Protein AF-A0A023FVF9-F1 (afdb_monomer)

Structure (mmCIF, N/CA/C/O backbone):
data_AF-A0A023FVF9-F1
#
_entry.id   AF-A0A023FVF9-F1
#
loop_
_atom_site.group_PDB
_atom_site.id
_atom_site.type_symbol
_atom_site.label_atom_id
_atom_site.label_alt_id
_atom_site.label_comp_id
_atom_site.label_asym_id
_atom_site.label_entity_id
_atom_site.label_seq_id
_atom_site.pdbx_PDB_ins_code
_atom_site.Cartn_x
_atom_site.Cartn_y
_atom_site.Cartn_z
_atom_site.occupancy
_atom_site.B_iso_or_equiv
_atom_site.auth_seq_id
_atom_site.auth_comp_id
_atom_site.auth_asym_id
_atom_site.auth_atom_id
_atom_site.pdbx_PDB_model_num
ATOM 1 N N . GLY A 1 1 ? 4.183 20.207 -92.082 1.00 44.03 1 GLY A N 1
ATOM 2 C CA . GLY A 1 1 ? 3.829 19.223 -91.044 1.00 44.03 1 GLY A CA 1
ATOM 3 C C . GLY A 1 1 ? 4.043 19.879 -89.704 1.00 44.03 1 GLY A C 1
ATOM 4 O O . GLY A 1 1 ? 5.094 20.477 -89.532 1.00 44.03 1 GLY A O 1
ATOM 5 N N . ASN A 1 2 ? 3.047 19.857 -88.818 1.00 47.59 2 ASN A N 1
ATOM 6 C CA . ASN A 1 2 ? 3.169 20.453 -87.485 1.00 47.59 2 ASN A CA 1
ATOM 7 C C . ASN A 1 2 ? 4.028 19.548 -86.584 1.00 47.59 2 ASN A C 1
ATOM 9 O O . ASN A 1 2 ? 3.675 18.377 -86.446 1.00 47.59 2 ASN A O 1
ATOM 13 N N . PRO A 1 3 ? 5.123 20.056 -85.986 1.00 62.78 3 PRO A N 1
ATOM 14 C CA . PRO A 1 3 ? 6.065 19.241 -85.221 1.00 62.78 3 PRO A CA 1
ATOM 15 C C . PRO A 1 3 ? 5.778 19.166 -83.710 1.00 62.78 3 PRO A C 1
ATOM 17 O O . PRO A 1 3 ? 6.642 18.700 -82.981 1.00 62.78 3 PRO A O 1
ATOM 20 N N . ASP A 1 4 ? 4.603 19.584 -83.226 1.00 59.47 4 ASP A N 1
ATOM 21 C CA . ASP A 1 4 ? 4.371 19.777 -81.781 1.00 59.47 4 ASP A CA 1
ATOM 22 C C . ASP A 1 4 ? 3.240 18.906 -81.200 1.00 59.47 4 ASP A C 1
ATOM 24 O O . ASP A 1 4 ? 2.382 19.360 -80.445 1.00 59.47 4 ASP A O 1
ATOM 28 N N . LEU A 1 5 ? 3.202 17.622 -81.578 1.00 63.72 5 LEU A N 1
ATOM 29 C CA . LEU A 1 5 ? 2.272 16.658 -80.984 1.00 63.72 5 LEU A CA 1
ATOM 30 C C . LEU A 1 5 ? 2.946 15.940 -79.804 1.00 63.72 5 LEU A C 1
ATOM 32 O O . LEU A 1 5 ? 3.589 14.904 -79.976 1.00 63.72 5 LEU A O 1
ATOM 36 N N . VAL A 1 6 ? 2.797 16.490 -78.597 1.00 61.88 6 VAL A N 1
ATOM 37 C CA . VAL A 1 6 ? 3.228 15.828 -77.357 1.00 61.88 6 VAL A CA 1
ATOM 38 C C . VAL A 1 6 ? 2.292 14.652 -77.080 1.00 61.88 6 VAL A C 1
ATOM 40 O O . VAL A 1 6 ? 1.127 14.826 -76.725 1.00 61.88 6 VAL A O 1
ATOM 43 N N . VAL A 1 7 ? 2.793 13.433 -77.280 1.00 58.44 7 VAL A N 1
ATOM 44 C CA . VAL A 1 7 ? 2.058 12.205 -76.971 1.00 58.44 7 VAL A CA 1
ATOM 45 C C . VAL A 1 7 ? 2.281 11.875 -75.499 1.00 58.44 7 VAL A C 1
ATOM 47 O O . VAL A 1 7 ? 3.341 11.377 -75.125 1.00 58.44 7 VAL A O 1
ATOM 50 N N . ASP A 1 8 ? 1.276 12.129 -74.662 1.00 59.25 8 ASP A N 1
ATOM 51 C CA . ASP A 1 8 ? 1.256 11.645 -73.280 1.00 59.25 8 ASP A CA 1
ATOM 52 C C . ASP A 1 8 ? 1.143 10.115 -73.276 1.00 59.25 8 ASP A C 1
ATOM 54 O O . ASP A 1 8 ? 0.060 9.524 -73.361 1.00 59.25 8 ASP A O 1
ATOM 58 N N . ILE A 1 9 ? 2.291 9.444 -73.189 1.00 63.41 9 ILE A N 1
ATOM 59 C CA . ILE A 1 9 ? 2.355 7.992 -73.042 1.00 63.41 9 ILE A CA 1
ATOM 60 C C . ILE A 1 9 ? 1.936 7.658 -71.608 1.00 63.41 9 ILE A C 1
ATOM 62 O O . ILE A 1 9 ? 2.748 7.665 -70.682 1.00 63.41 9 ILE A O 1
ATOM 66 N N . LYS A 1 10 ? 0.651 7.340 -71.410 1.00 58.72 10 LYS A N 1
ATOM 67 C CA . LYS A 1 10 ? 0.186 6.760 -70.144 1.00 58.72 10 LYS A CA 1
ATOM 68 C C . LYS A 1 10 ? 0.961 5.460 -69.888 1.00 58.72 10 LYS A C 1
ATOM 70 O O . LYS A 1 10 ? 0.930 4.569 -70.742 1.00 58.72 10 LYS A O 1
ATOM 75 N N . PRO A 1 11 ? 1.641 5.317 -68.735 1.00 62.84 11 PRO A N 1
ATOM 76 C CA . PRO A 1 11 ? 2.396 4.110 -68.432 1.00 62.84 11 PRO A CA 1
ATOM 77 C C . PRO A 1 11 ? 1.465 2.894 -68.454 1.00 62.84 11 PRO A C 1
ATOM 79 O O . PRO A 1 11 ? 0.335 2.938 -67.961 1.00 62.84 11 PRO A O 1
ATOM 82 N N . SER A 1 12 ? 1.934 1.804 -69.062 1.00 78.00 12 SER A N 1
ATOM 83 C CA . SER A 1 12 ? 1.119 0.604 -69.277 1.00 78.00 12 SER A CA 1
ATOM 84 C C . SER A 1 12 ? 0.624 0.006 -67.951 1.00 78.00 12 SER A C 1
ATOM 86 O O . SER A 1 12 ? 1.318 0.058 -66.934 1.00 78.00 12 SER A O 1
ATOM 88 N N . LEU A 1 13 ? -0.548 -0.646 -67.953 1.00 77.06 13 LEU A N 1
ATOM 89 C CA . LEU A 1 13 ? -1.091 -1.340 -66.769 1.00 77.06 13 LEU A CA 1
ATOM 90 C C . LEU A 1 13 ? -0.091 -2.334 -66.157 1.00 77.06 13 LEU A C 1
ATOM 92 O O . LEU A 1 13 ? -0.054 -2.506 -64.941 1.00 77.06 13 LEU A O 1
ATOM 96 N N . ARG A 1 14 ? 0.749 -2.963 -66.990 1.00 78.62 14 ARG A N 1
ATOM 97 C CA . ARG A 1 14 ? 1.816 -3.869 -66.550 1.00 78.62 14 ARG A CA 1
ATOM 98 C C . ARG A 1 14 ? 2.941 -3.124 -65.826 1.00 78.62 14 ARG A C 1
ATOM 100 O O . ARG A 1 14 ? 3.381 -3.588 -64.780 1.00 78.62 14 ARG A O 1
ATOM 107 N N . GLN A 1 15 ? 3.375 -1.972 -66.341 1.00 82.56 15 GLN A N 1
ATOM 108 C CA . GLN A 1 15 ? 4.376 -1.128 -65.677 1.00 82.56 15 GLN A CA 1
ATOM 109 C C . GLN A 1 15 ? 3.848 -0.552 -64.363 1.00 82.56 15 GLN A C 1
ATOM 111 O O . GLN A 1 15 ? 4.563 -0.584 -63.367 1.00 82.56 15 GLN A O 1
ATOM 116 N N . ARG A 1 16 ? 2.589 -0.101 -64.332 1.00 80.81 16 ARG A N 1
ATOM 117 C CA . ARG A 1 16 ? 1.943 0.383 -63.107 1.00 80.81 16 ARG A CA 1
ATOM 118 C C . ARG A 1 16 ? 1.847 -0.717 -62.046 1.00 80.81 16 ARG A C 1
ATOM 120 O O . ARG A 1 16 ? 2.218 -0.473 -60.906 1.00 80.81 16 ARG A O 1
ATOM 127 N N . LYS A 1 17 ? 1.436 -1.936 -62.421 1.00 86.25 17 LYS A N 1
ATOM 128 C CA . LYS A 1 17 ? 1.426 -3.094 -61.506 1.00 86.25 17 LYS A CA 1
ATOM 129 C C . LYS A 1 17 ? 2.823 -3.431 -60.978 1.00 86.25 17 LYS A C 1
ATOM 131 O O . LYS A 1 17 ? 2.968 -3.692 -59.792 1.00 86.25 17 LYS A O 1
ATOM 136 N N . LEU A 1 18 ? 3.850 -3.381 -61.829 1.00 87.88 18 LEU A N 1
ATOM 137 C CA . LEU A 1 18 ? 5.233 -3.642 -61.418 1.00 87.88 18 LEU A CA 1
ATOM 138 C C . LEU A 1 18 ? 5.770 -2.558 -60.465 1.00 87.88 18 LEU A C 1
ATOM 140 O O . LEU A 1 18 ? 6.465 -2.868 -59.501 1.00 87.88 18 LEU A O 1
ATOM 144 N N . GLN A 1 19 ? 5.437 -1.288 -60.714 1.00 85.50 19 GLN A N 1
ATOM 145 C CA . GLN A 1 19 ? 5.777 -0.174 -59.824 1.00 85.50 19 GLN A CA 1
ATOM 146 C C . GLN A 1 19 ? 5.070 -0.297 -58.470 1.00 85.50 19 GLN A C 1
ATOM 148 O O . GLN A 1 19 ? 5.704 -0.125 -57.434 1.00 85.50 19 GLN A O 1
ATOM 153 N N . GLU A 1 20 ? 3.784 -0.643 -58.472 1.00 88.62 20 GLU A N 1
ATOM 154 C CA . GLU A 1 20 ? 2.996 -0.864 -57.259 1.00 88.62 20 GLU A CA 1
ATOM 155 C C . GLU A 1 20 ? 3.530 -2.046 -56.440 1.00 88.62 20 GLU A C 1
ATOM 157 O O . GLU A 1 20 ? 3.697 -1.937 -55.227 1.00 88.62 20 GLU A O 1
ATOM 162 N N . GLU A 1 21 ? 3.881 -3.159 -57.090 1.00 88.75 21 GLU A N 1
ATOM 163 C CA . GLU A 1 21 ? 4.482 -4.315 -56.425 1.00 88.75 21 GLU A CA 1
ATOM 164 C C . GLU A 1 21 ? 5.857 -3.980 -55.828 1.00 88.75 21 GLU A C 1
ATOM 166 O O . GLU A 1 21 ? 6.151 -4.374 -54.696 1.00 88.75 21 GLU A O 1
ATOM 171 N N . ARG A 1 22 ? 6.671 -3.193 -56.545 1.00 92.75 22 ARG A N 1
ATOM 172 C CA . ARG A 1 22 ? 7.965 -2.700 -56.056 1.00 92.75 22 ARG A CA 1
ATOM 173 C C . ARG A 1 22 ? 7.803 -1.793 -54.837 1.00 92.75 22 ARG A C 1
ATOM 175 O O . ARG A 1 22 ? 8.520 -1.989 -53.861 1.00 92.75 22 ARG A O 1
ATOM 182 N N . LEU A 1 23 ? 6.847 -0.863 -54.859 1.00 93.62 23 LEU A N 1
ATOM 183 C CA . LEU A 1 23 ? 6.527 -0.005 -53.712 1.00 93.62 23 LEU A CA 1
ATOM 184 C C . LEU A 1 23 ? 5.996 -0.820 -52.531 1.00 93.62 23 LEU A C 1
ATOM 186 O O . LEU A 1 23 ? 6.421 -0.616 -51.400 1.00 93.62 23 LEU A O 1
ATOM 190 N N . ARG A 1 24 ? 5.118 -1.798 -52.779 1.00 90.25 24 ARG A N 1
ATOM 191 C CA . ARG A 1 24 ? 4.596 -2.688 -51.733 1.00 90.25 24 ARG A CA 1
ATOM 192 C C . ARG A 1 24 ? 5.709 -3.506 -51.085 1.00 90.25 24 ARG A C 1
ATOM 194 O O . ARG A 1 24 ? 5.684 -3.720 -49.876 1.00 90.25 24 ARG A O 1
ATOM 201 N N . ARG A 1 25 ? 6.670 -3.978 -51.881 1.00 90.19 25 ARG A N 1
ATOM 202 C CA . ARG A 1 25 ? 7.847 -4.693 -51.385 1.00 90.19 25 ARG A CA 1
ATOM 203 C C . ARG A 1 25 ? 8.749 -3.773 -50.567 1.00 90.19 25 ARG A C 1
ATOM 205 O O . ARG A 1 25 ? 9.097 -4.152 -49.459 1.00 90.19 25 ARG A O 1
ATOM 212 N N . GLN A 1 26 ? 9.030 -2.566 -51.056 1.00 92.56 26 GLN A N 1
ATOM 213 C CA . GLN A 1 26 ? 9.801 -1.564 -50.313 1.00 92.56 26 GLN A CA 1
ATOM 214 C C . GLN A 1 26 ? 9.142 -1.208 -48.980 1.00 92.56 26 GLN A C 1
ATOM 216 O O . GLN A 1 26 ? 9.802 -1.246 -47.955 1.00 92.56 26 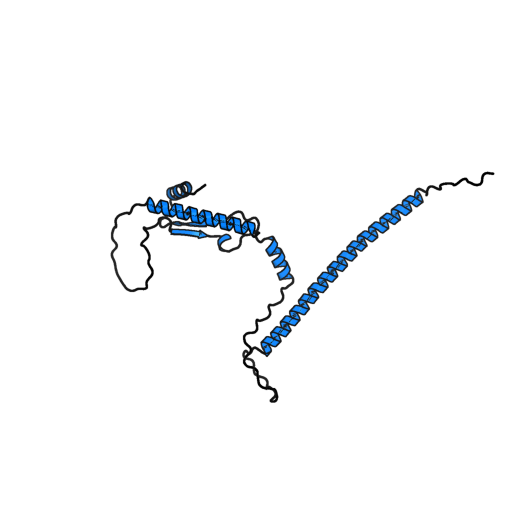GLN A O 1
ATOM 221 N N . LEU A 1 27 ? 7.829 -0.973 -48.953 1.00 92.56 27 LEU A N 1
ATOM 222 C CA . LEU A 1 27 ? 7.105 -0.689 -47.711 1.00 92.56 27 LEU A CA 1
ATOM 223 C C . LEU A 1 27 ? 7.174 -1.850 -46.711 1.00 92.56 27 LEU A C 1
ATOM 225 O O . LEU A 1 27 ? 7.302 -1.615 -45.512 1.00 92.56 27 LEU A O 1
ATOM 229 N N . LYS A 1 28 ? 7.099 -3.101 -47.189 1.00 91.56 28 LYS A N 1
ATOM 230 C CA . LYS A 1 28 ? 7.277 -4.288 -46.339 1.00 91.56 28 LYS A CA 1
ATOM 231 C C . LYS A 1 28 ? 8.706 -4.395 -45.811 1.00 91.56 28 LYS A C 1
ATOM 233 O O . LYS A 1 28 ? 8.880 -4.654 -44.628 1.00 91.56 28 LYS A O 1
ATOM 238 N N . GLU A 1 29 ? 9.704 -4.199 -46.667 1.00 92.56 29 GLU A N 1
ATOM 239 C CA . GLU A 1 29 ? 11.121 -4.213 -46.285 1.00 92.56 29 GLU A CA 1
ATOM 240 C C . GLU A 1 29 ? 11.423 -3.099 -45.272 1.00 92.56 29 GLU A C 1
ATOM 242 O O . GLU A 1 29 ? 12.030 -3.364 -44.242 1.00 92.56 29 GLU A O 1
ATOM 247 N N . ASP A 1 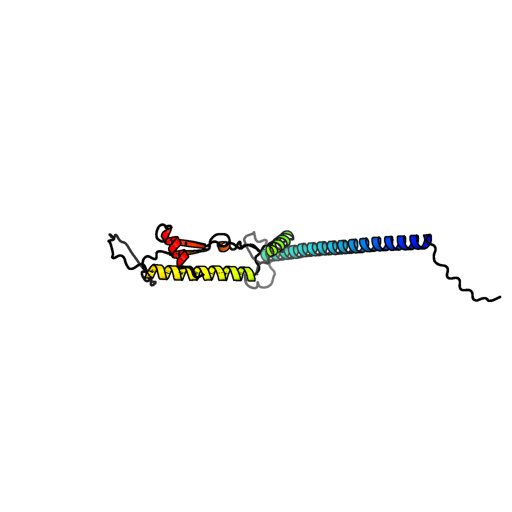30 ? 10.907 -1.889 -45.485 1.00 93.31 30 ASP A N 1
ATOM 248 C CA . ASP A 1 30 ? 11.046 -0.758 -44.565 1.00 93.31 30 ASP A CA 1
ATOM 249 C C . ASP A 1 30 ? 10.303 -0.978 -43.240 1.00 93.31 30 ASP A C 1
ATOM 251 O O . ASP A 1 30 ? 10.724 -0.474 -42.197 1.00 93.31 30 ASP A O 1
ATOM 255 N N . PHE A 1 31 ? 9.171 -1.687 -43.254 1.00 93.62 31 PHE A N 1
ATOM 256 C CA . PHE A 1 31 ? 8.462 -2.071 -42.034 1.00 93.62 31 PHE A CA 1
ATOM 257 C C . PHE A 1 31 ? 9.300 -3.048 -41.206 1.00 93.62 31 PHE A C 1
ATOM 259 O O . PHE A 1 31 ? 9.575 -2.766 -40.039 1.00 93.62 31 PHE A O 1
ATOM 266 N N . TRP A 1 32 ? 9.758 -4.140 -41.830 1.00 90.81 32 TRP A N 1
ATOM 267 C CA . TRP A 1 32 ? 10.594 -5.150 -41.177 1.00 90.81 32 TRP A CA 1
ATOM 268 C C . TRP A 1 32 ? 11.924 -4.575 -40.711 1.00 90.81 32 TRP A C 1
ATOM 270 O O . TRP A 1 32 ? 12.347 -4.854 -39.599 1.00 90.81 32 TRP A O 1
ATOM 280 N N . LYS A 1 33 ? 12.542 -3.693 -41.499 1.00 94.88 33 LYS A N 1
ATOM 281 C CA . LYS A 1 33 ? 13.770 -3.003 -41.105 1.00 94.88 33 LYS A CA 1
ATOM 282 C C . LYS A 1 33 ? 13.563 -2.135 -39.865 1.00 94.88 33 LYS A C 1
ATOM 284 O O . LYS A 1 33 ? 14.373 -2.187 -38.951 1.00 94.88 33 LYS A O 1
ATOM 289 N N . ARG A 1 34 ? 12.459 -1.377 -39.784 1.00 91.06 34 ARG A N 1
ATOM 290 C CA . ARG A 1 34 ? 12.133 -0.598 -38.573 1.00 91.06 34 ARG A CA 1
ATOM 291 C C . ARG A 1 34 ? 11.882 -1.489 -37.363 1.00 91.06 34 ARG A C 1
ATOM 293 O O . ARG A 1 34 ? 12.186 -1.084 -36.249 1.00 91.06 34 ARG A O 1
ATOM 300 N N . GLU A 1 35 ? 11.275 -2.652 -37.557 1.00 89.94 35 GLU A N 1
ATOM 301 C CA . GLU A 1 35 ? 11.066 -3.619 -36.481 1.00 89.94 35 GLU A CA 1
ATOM 302 C C . GLU A 1 35 ? 12.378 -4.251 -36.016 1.00 89.94 35 GLU A C 1
ATOM 304 O O . GLU A 1 35 ? 12.641 -4.277 -34.819 1.00 89.94 35 GLU A O 1
ATOM 309 N N . GLU A 1 36 ? 13.236 -4.658 -36.947 1.00 89.94 36 GLU A N 1
ATOM 310 C CA . GLU A 1 36 ? 14.572 -5.175 -36.663 1.00 89.94 36 GLU A CA 1
ATOM 311 C C . GLU A 1 36 ? 15.445 -4.119 -35.971 1.00 89.94 36 GLU A C 1
ATOM 313 O O . GLU A 1 36 ? 16.180 -4.434 -35.041 1.00 89.94 36 GLU A O 1
ATOM 318 N N . ASP A 1 37 ? 15.345 -2.851 -36.373 1.00 90.75 37 ASP A N 1
ATOM 319 C CA . ASP A 1 37 ? 16.057 -1.746 -35.731 1.00 90.75 37 ASP A CA 1
ATOM 320 C C . ASP A 1 37 ? 15.525 -1.469 -34.316 1.00 90.75 37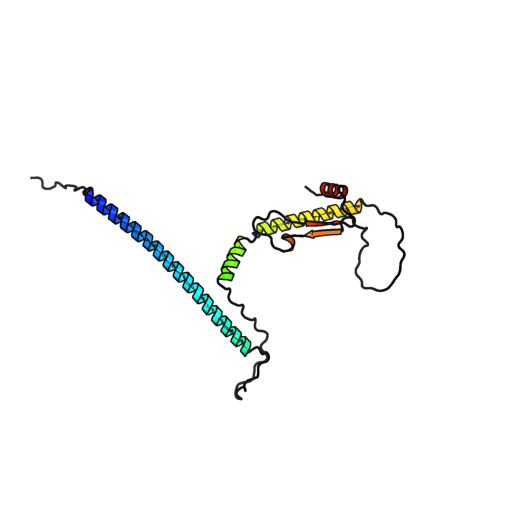 ASP A C 1
ATOM 322 O O . ASP A 1 37 ? 16.326 -1.207 -33.416 1.00 90.75 37 ASP A O 1
ATOM 326 N N . ARG A 1 38 ? 14.205 -1.584 -34.083 1.00 89.94 38 ARG A N 1
ATOM 327 C CA . ARG A 1 38 ? 13.626 -1.543 -32.725 1.00 89.94 38 ARG A CA 1
ATOM 328 C C . ARG A 1 38 ? 14.143 -2.699 -31.878 1.00 89.94 38 ARG A C 1
ATOM 330 O O . ARG A 1 38 ? 14.610 -2.456 -30.773 1.00 89.94 38 ARG A O 1
ATOM 337 N N . TRP A 1 39 ? 14.124 -3.917 -32.411 1.00 88.88 39 TRP A N 1
ATOM 338 C CA . TRP A 1 39 ? 14.599 -5.107 -31.710 1.00 88.88 39 TRP A CA 1
ATOM 339 C C . TRP A 1 39 ? 16.099 -5.020 -31.400 1.00 88.88 39 TRP A C 1
ATOM 341 O O . TRP A 1 39 ? 16.520 -5.274 -30.280 1.00 88.88 39 TRP A O 1
ATOM 351 N N . ARG A 1 40 ? 16.923 -4.551 -32.345 1.00 90.88 40 ARG A N 1
ATOM 352 C CA . ARG A 1 40 ? 18.353 -4.289 -32.109 1.00 90.88 40 ARG A CA 1
ATOM 353 C C . ARG A 1 40 ? 18.597 -3.175 -31.097 1.00 90.88 40 ARG A C 1
ATOM 355 O O . ARG A 1 40 ? 19.599 -3.206 -30.388 1.00 90.88 40 ARG A O 1
ATOM 362 N N . ALA A 1 41 ? 17.744 -2.155 -31.052 1.00 90.06 41 ALA A N 1
ATOM 363 C CA . ALA A 1 41 ? 17.822 -1.126 -30.020 1.00 90.06 41 ALA A CA 1
ATOM 364 C C . ALA A 1 41 ? 17.457 -1.695 -28.642 1.00 90.06 41 ALA A C 1
ATOM 366 O O . ALA A 1 41 ? 18.186 -1.457 -27.688 1.00 90.06 41 ALA A O 1
ATOM 367 N N . GLU A 1 42 ? 16.398 -2.495 -28.554 1.00 84.81 42 GLU A N 1
ATOM 368 C CA . GLU A 1 42 ? 15.974 -3.181 -27.330 1.00 84.81 42 GLU A CA 1
ATOM 369 C C . GLU A 1 42 ? 17.046 -4.151 -26.813 1.00 84.81 42 GLU A C 1
ATOM 371 O O . GLU A 1 42 ? 17.405 -4.096 -25.640 1.00 84.81 42 GLU A O 1
ATOM 376 N N . MET A 1 43 ? 17.648 -4.954 -27.696 1.00 78.88 43 MET A N 1
ATOM 377 C CA . MET A 1 43 ? 18.761 -5.844 -27.348 1.00 78.88 43 MET A CA 1
ATOM 378 C C . MET A 1 43 ? 19.972 -5.070 -26.818 1.00 78.88 43 MET A C 1
ATOM 380 O O . MET A 1 43 ? 20.541 -5.459 -25.803 1.00 78.88 43 MET A O 1
ATOM 384 N N . ARG A 1 44 ? 20.331 -3.936 -27.442 1.00 88.38 44 ARG A N 1
ATOM 385 C CA . ARG A 1 44 ? 21.405 -3.067 -26.931 1.00 88.38 44 ARG A CA 1
ATOM 386 C C . ARG A 1 44 ? 21.081 -2.494 -25.554 1.00 88.38 44 ARG A C 1
ATOM 388 O O . ARG A 1 44 ? 21.958 -2.467 -24.702 1.00 88.38 44 ARG A O 1
ATOM 395 N N . MET A 1 45 ? 19.840 -2.064 -25.327 1.00 74.69 45 MET A N 1
ATOM 396 C CA . MET A 1 45 ? 19.410 -1.564 -24.019 1.00 74.69 45 MET A CA 1
ATOM 397 C C . MET A 1 45 ? 19.502 -2.652 -22.943 1.00 74.69 45 MET A C 1
ATOM 399 O O . MET A 1 45 ? 19.998 -2.373 -21.857 1.00 74.69 45 MET A O 1
ATOM 403 N N . MET A 1 46 ? 19.090 -3.888 -23.250 1.00 71.38 46 MET A N 1
ATOM 404 C CA . MET A 1 46 ? 19.225 -5.016 -22.321 1.00 71.38 46 MET A CA 1
ATOM 405 C C . MET A 1 46 ? 20.690 -5.363 -22.030 1.00 71.38 46 MET A C 1
ATOM 407 O O . MET A 1 46 ? 21.052 -5.531 -20.869 1.00 71.38 46 MET A O 1
ATOM 411 N N . GLU A 1 47 ? 21.552 -5.420 -23.051 1.00 79.62 47 GLU A N 1
ATOM 412 C CA . GLU A 1 47 ? 22.994 -5.653 -22.870 1.00 79.62 47 GLU A CA 1
ATOM 413 C C . GLU A 1 47 ? 23.657 -4.543 -22.038 1.00 79.62 47 GLU A C 1
ATOM 415 O O . GLU A 1 47 ? 24.512 -4.807 -21.191 1.00 79.62 47 GLU A O 1
ATOM 420 N N . GLU A 1 48 ? 23.273 -3.283 -22.261 1.00 79.81 48 GLU A N 1
ATOM 421 C CA . GLU A 1 48 ? 23.750 -2.142 -21.478 1.00 79.81 48 GLU A CA 1
ATOM 422 C C . GLU A 1 48 ? 23.280 -2.206 -20.023 1.00 79.81 48 GLU A C 1
ATOM 424 O O . GLU A 1 48 ? 24.083 -1.975 -19.116 1.00 79.81 48 GLU A O 1
ATOM 429 N N . GLU A 1 49 ? 22.017 -2.557 -19.791 1.00 74.06 49 GLU A N 1
ATOM 430 C CA . GLU A 1 49 ? 21.444 -2.731 -18.457 1.00 74.06 49 GLU A CA 1
ATOM 431 C C . GLU A 1 49 ? 22.122 -3.877 -17.690 1.00 74.06 49 GLU A C 1
ATOM 433 O O . GLU A 1 49 ? 22.487 -3.713 -16.521 1.00 74.06 49 GLU A O 1
ATOM 438 N N . GLU A 1 50 ? 22.355 -5.013 -18.352 1.00 74.44 50 GLU A N 1
ATOM 439 C CA . GLU A 1 50 ? 23.066 -6.160 -17.789 1.00 74.44 50 GLU A CA 1
ATOM 440 C C . GLU A 1 50 ? 24.528 -5.811 -17.475 1.00 74.44 50 GLU A C 1
ATOM 442 O O . GLU A 1 50 ? 25.032 -6.124 -16.390 1.00 74.44 50 GLU A O 1
ATOM 447 N N . ARG A 1 51 ? 25.212 -5.099 -18.380 1.00 80.69 51 ARG A N 1
ATOM 448 C CA . ARG A 1 51 ? 26.583 -4.628 -18.146 1.00 80.69 51 ARG A CA 1
ATOM 449 C C . ARG A 1 51 ? 26.653 -3.714 -16.926 1.00 80.69 51 ARG A C 1
ATOM 451 O O . ARG A 1 51 ? 27.523 -3.917 -16.080 1.00 80.69 51 ARG A O 1
ATOM 458 N N . LEU A 1 52 ? 25.747 -2.739 -16.821 1.00 79.81 52 LEU A N 1
ATOM 459 C CA . LEU A 1 52 ? 25.675 -1.829 -15.675 1.00 79.81 52 LEU A CA 1
ATOM 460 C C . LEU A 1 52 ? 25.447 -2.598 -14.371 1.00 79.81 52 LEU A C 1
ATOM 462 O O . LEU A 1 52 ? 26.144 -2.338 -13.395 1.00 79.81 52 LEU A O 1
ATOM 466 N N . TYR A 1 53 ? 24.551 -3.589 -14.369 1.00 77.88 53 TYR A N 1
ATOM 467 C CA . TYR A 1 53 ? 24.324 -4.454 -13.211 1.00 77.88 53 TYR A CA 1
ATOM 468 C C . TYR A 1 53 ? 25.602 -5.189 -12.772 1.00 77.88 53 TYR A C 1
ATOM 470 O O . TYR A 1 53 ? 25.970 -5.152 -11.596 1.00 77.88 53 TYR A O 1
ATOM 478 N N . TRP A 1 54 ? 26.320 -5.828 -13.702 1.00 76.38 54 TRP A N 1
ATOM 479 C CA . TRP A 1 54 ? 27.555 -6.554 -13.383 1.00 76.38 54 TRP A CA 1
ATOM 480 C C . TRP A 1 54 ? 28.727 -5.636 -13.016 1.00 76.38 54 TRP A C 1
ATOM 482 O O . TRP A 1 54 ? 29.587 -6.016 -12.217 1.00 76.38 54 TRP A O 1
ATOM 492 N N . GLU A 1 55 ? 28.808 -4.438 -13.592 1.00 81.44 55 GLU A N 1
ATOM 493 C CA . GLU A 1 55 ? 29.777 -3.413 -13.195 1.00 81.44 55 GLU A CA 1
ATOM 494 C C . GLU A 1 55 ? 29.500 -2.893 -11.785 1.00 81.44 55 GLU A C 1
ATOM 496 O O . GLU A 1 55 ? 30.416 -2.837 -10.964 1.00 81.44 55 GLU A O 1
ATOM 501 N N . GLU A 1 56 ? 28.248 -2.559 -11.481 1.00 76.06 56 GLU A N 1
ATOM 502 C CA . GLU A 1 56 ? 27.833 -2.083 -10.164 1.00 76.06 56 GLU A CA 1
ATOM 503 C C . GLU A 1 56 ? 28.016 -3.169 -9.102 1.00 76.06 56 GLU A C 1
ATOM 505 O O . GLU A 1 56 ? 28.542 -2.901 -8.023 1.00 76.06 56 GLU A O 1
ATOM 510 N N . ARG A 1 57 ? 27.703 -4.427 -9.434 1.00 75.25 57 ARG A N 1
ATOM 511 C CA . ARG A 1 57 ? 27.971 -5.578 -8.570 1.00 75.25 57 ARG A CA 1
ATOM 512 C C . ARG A 1 57 ? 29.458 -5.774 -8.298 1.00 75.25 57 ARG A C 1
ATOM 514 O O . ARG A 1 57 ? 29.823 -5.984 -7.148 1.00 75.25 57 ARG A O 1
ATOM 521 N N . ARG A 1 58 ? 30.320 -5.677 -9.314 1.00 76.50 58 ARG A N 1
ATOM 522 C CA . ARG A 1 58 ? 31.778 -5.753 -9.116 1.00 76.50 58 ARG A CA 1
ATOM 523 C C . ARG A 1 58 ? 32.297 -4.610 -8.252 1.00 76.50 58 ARG A C 1
ATOM 525 O O . ARG A 1 58 ? 33.143 -4.847 -7.401 1.00 76.50 58 ARG A O 1
ATOM 532 N N . ARG A 1 59 ? 31.789 -3.387 -8.443 1.00 75.19 59 ARG A N 1
ATOM 533 C CA . ARG A 1 59 ? 32.125 -2.244 -7.577 1.00 75.19 59 ARG A CA 1
ATOM 534 C C . ARG A 1 59 ? 31.687 -2.489 -6.140 1.00 75.19 59 ARG A C 1
ATOM 536 O O . ARG A 1 59 ? 32.466 -2.240 -5.233 1.00 75.19 59 ARG A O 1
ATOM 543 N N . PHE A 1 60 ? 30.482 -3.015 -5.947 1.00 74.06 60 PHE A N 1
ATOM 544 C CA . PHE A 1 60 ? 29.966 -3.393 -4.638 1.00 74.06 60 PHE A CA 1
ATOM 545 C C . PHE A 1 60 ? 30.818 -4.482 -3.973 1.00 74.06 60 PHE A C 1
ATOM 547 O O . PHE A 1 60 ? 31.136 -4.370 -2.795 1.00 74.06 60 PHE A O 1
ATOM 554 N N . GLU A 1 61 ? 31.206 -5.523 -4.715 1.00 74.38 61 GLU A N 1
ATOM 555 C CA . GLU A 1 61 ? 32.083 -6.593 -4.225 1.00 74.38 61 GLU A CA 1
ATOM 556 C C . GLU A 1 61 ? 33.479 -6.050 -3.865 1.00 74.38 61 GLU A C 1
ATOM 558 O O . GLU A 1 61 ? 33.954 -6.329 -2.768 1.00 74.38 61 GLU A O 1
ATOM 563 N N . ASP A 1 62 ? 34.087 -5.196 -4.702 1.00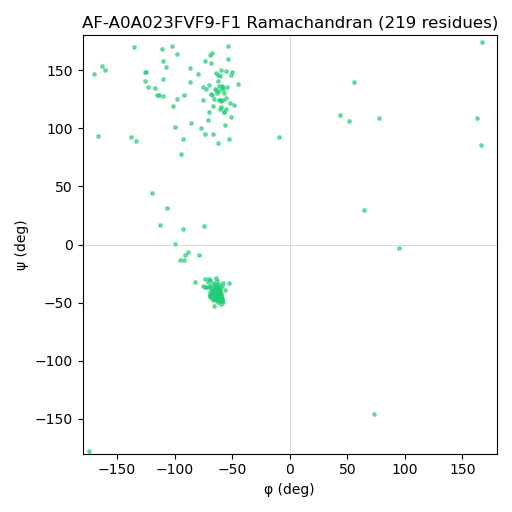 73.19 62 ASP A N 1
ATOM 564 C CA . ASP A 1 62 ? 35.371 -4.527 -4.409 1.00 73.19 62 ASP A CA 1
ATOM 565 C C . ASP A 1 62 ? 35.278 -3.601 -3.186 1.00 73.19 62 ASP A C 1
ATOM 567 O O . ASP A 1 62 ? 36.164 -3.580 -2.330 1.00 73.19 62 ASP A O 1
ATOM 571 N N . GLU A 1 63 ? 34.186 -2.846 -3.060 1.00 71.38 63 GLU A N 1
ATOM 572 C CA . GLU A 1 63 ? 33.944 -1.967 -1.917 1.00 71.38 63 GLU A CA 1
ATOM 573 C C . GLU A 1 63 ? 33.684 -2.769 -0.637 1.00 71.38 63 GLU A C 1
ATOM 575 O O . GLU A 1 63 ? 34.171 -2.399 0.431 1.00 71.38 63 GLU A O 1
ATOM 580 N N . MET A 1 64 ? 33.008 -3.916 -0.735 1.00 63.44 64 MET A N 1
ATOM 581 C CA . MET A 1 64 ? 32.831 -4.847 0.377 1.00 63.44 64 MET A CA 1
ATOM 582 C C . MET A 1 64 ? 34.118 -5.543 0.788 1.00 63.44 64 MET A C 1
ATOM 584 O O . MET A 1 64 ? 34.366 -5.653 1.989 1.00 63.44 64 MET A O 1
ATOM 588 N N . ASP A 1 65 ? 34.956 -5.958 -0.156 1.00 67.06 65 ASP A N 1
ATOM 589 C CA . ASP A 1 65 ? 36.274 -6.516 0.138 1.00 67.06 65 ASP A CA 1
ATOM 590 C C . ASP A 1 65 ? 37.187 -5.466 0.767 1.00 67.06 65 ASP A C 1
ATOM 592 O O . ASP A 1 65 ? 37.864 -5.751 1.754 1.00 67.06 65 ASP A O 1
ATOM 596 N N . ARG A 1 66 ? 37.131 -4.218 0.296 1.00 64.38 66 ARG A N 1
ATOM 597 C CA . ARG A 1 66 ? 37.814 -3.077 0.913 1.00 64.38 66 ARG A CA 1
ATOM 598 C C . ARG A 1 66 ? 37.301 -2.816 2.327 1.00 64.38 66 ARG A C 1
ATOM 600 O O . ARG A 1 66 ? 38.097 -2.727 3.256 1.00 64.38 66 ARG A O 1
ATOM 607 N N . CYS A 1 67 ? 35.989 -2.746 2.535 1.00 66.62 67 CYS A N 1
ATOM 608 C CA . CYS A 1 67 ? 35.402 -2.605 3.867 1.00 66.62 67 CYS A CA 1
ATOM 609 C C . CYS A 1 67 ? 35.765 -3.785 4.779 1.00 66.62 67 CYS A C 1
ATOM 611 O O . CYS A 1 67 ? 36.082 -3.567 5.943 1.00 66.62 67 CYS A O 1
ATOM 613 N N . ARG A 1 68 ? 35.785 -5.023 4.275 1.00 62.94 68 ARG A N 1
ATOM 614 C CA . ARG A 1 68 ? 36.225 -6.209 5.026 1.00 62.94 68 ARG A CA 1
ATOM 615 C C . ARG A 1 68 ? 37.714 -6.129 5.371 1.00 62.94 68 ARG A C 1
ATOM 617 O O . ARG A 1 68 ? 38.095 -6.477 6.487 1.00 62.94 68 ARG A O 1
ATOM 624 N N . PHE A 1 69 ? 38.536 -5.638 4.449 1.00 60.38 69 PHE A N 1
ATOM 625 C CA . PHE A 1 69 ? 39.972 -5.441 4.627 1.00 60.38 69 PHE A CA 1
ATOM 626 C C . PHE A 1 69 ? 40.285 -4.337 5.654 1.00 60.38 69 PHE A C 1
ATOM 628 O O . PHE A 1 69 ? 41.158 -4.518 6.499 1.00 60.38 69 PHE A O 1
ATOM 635 N N . PHE A 1 70 ? 39.538 -3.227 5.649 1.00 57.78 70 PHE A N 1
ATOM 636 C CA . PHE A 1 70 ? 39.753 -2.078 6.542 1.00 57.78 70 PHE A CA 1
ATOM 637 C C . PHE A 1 70 ? 38.887 -2.082 7.831 1.00 57.78 70 PHE A C 1
ATOM 639 O O . PHE A 1 70 ? 39.182 -1.323 8.751 1.00 57.78 70 PHE A O 1
ATOM 646 N N . GLY A 1 71 ? 37.851 -2.929 7.939 1.00 54.62 71 GLY A N 1
ATOM 647 C CA . GLY A 1 71 ? 36.792 -2.890 8.974 1.00 54.62 71 GLY A CA 1
ATOM 648 C C . GLY A 1 71 ? 36.738 -4.050 9.993 1.00 54.62 71 GLY A C 1
ATOM 649 O O . GLY A 1 71 ? 35.717 -4.230 10.643 1.00 54.62 71 GLY A O 1
ATOM 650 N N . ARG A 1 72 ? 37.817 -4.835 10.132 1.00 49.03 72 ARG A N 1
ATOM 651 C CA . ARG A 1 72 ? 38.199 -5.740 11.256 1.00 49.03 72 ARG A CA 1
ATOM 652 C C . ARG A 1 72 ? 37.126 -6.659 11.920 1.00 49.03 72 ARG A C 1
ATOM 654 O O . ARG A 1 72 ? 36.355 -6.230 12.771 1.00 49.03 72 ARG A O 1
ATOM 661 N N . GLY A 1 73 ? 37.263 -7.982 11.712 1.00 38.38 73 GLY A N 1
ATOM 662 C CA . GLY A 1 73 ? 36.724 -9.105 12.530 1.00 38.38 73 GLY A CA 1
ATOM 663 C C . GLY A 1 73 ? 37.448 -10.442 12.207 1.00 38.38 73 GLY A C 1
ATOM 664 O O . GLY A 1 73 ? 38.014 -10.533 11.126 1.00 38.38 73 GLY A O 1
ATOM 665 N N . PRO A 1 74 ? 37.541 -11.445 13.113 1.00 43.44 74 PRO A N 1
ATOM 666 C CA . PRO A 1 74 ? 38.775 -12.161 13.477 1.00 43.44 74 PRO A CA 1
ATOM 667 C C . PRO A 1 74 ? 39.239 -13.217 12.453 1.00 43.44 74 PRO A C 1
ATOM 669 O O . PRO A 1 74 ? 38.774 -14.353 12.451 1.00 43.44 74 PRO A O 1
ATOM 672 N N . GLY A 1 75 ? 40.221 -12.867 11.628 1.00 46.97 75 GLY A N 1
ATOM 673 C CA . GLY A 1 75 ? 41.031 -13.811 10.854 1.00 46.97 75 GLY A CA 1
ATOM 674 C C . GLY A 1 75 ? 42.513 -13.576 11.158 1.00 46.97 75 GLY A C 1
ATOM 675 O O . GLY A 1 75 ? 42.868 -12.442 11.492 1.00 46.97 75 GLY A O 1
ATOM 676 N N . PRO A 1 76 ? 43.373 -14.610 11.120 1.00 43.09 76 PRO A N 1
ATOM 677 C CA . PRO A 1 76 ? 44.772 -14.488 11.518 1.00 43.09 76 PRO A CA 1
ATOM 678 C C . PRO A 1 76 ? 45.455 -13.374 10.719 1.00 43.09 76 PRO A C 1
ATOM 680 O O . PRO A 1 76 ? 45.544 -13.437 9.495 1.00 43.09 76 PRO A O 1
ATOM 683 N N . MET A 1 77 ? 45.906 -12.339 11.436 1.00 46.62 77 MET A N 1
ATOM 684 C CA . MET A 1 77 ? 46.772 -11.286 10.913 1.00 46.62 77 MET A CA 1
ATOM 685 C C . MET A 1 77 ? 47.964 -11.940 10.210 1.00 46.62 77 MET A C 1
ATOM 687 O O . MET A 1 77 ? 48.844 -12.496 10.866 1.00 46.62 77 MET A O 1
ATOM 691 N N . GLY A 1 78 ? 48.011 -11.851 8.882 1.00 52.69 78 GLY A N 1
ATOM 692 C CA . GLY A 1 78 ? 49.280 -11.954 8.170 1.00 52.69 78 GLY A CA 1
ATOM 693 C C . GLY A 1 78 ? 50.188 -10.796 8.608 1.00 52.69 78 GLY A C 1
ATOM 694 O O . GLY A 1 78 ? 49.675 -9.717 8.923 1.00 52.69 78 GLY A O 1
ATOM 695 N N . PRO A 1 79 ? 51.513 -10.992 8.688 1.00 43.09 79 PRO A N 1
ATOM 696 C CA . PRO A 1 79 ? 52.422 -9.981 9.213 1.00 43.09 79 PRO A CA 1
AT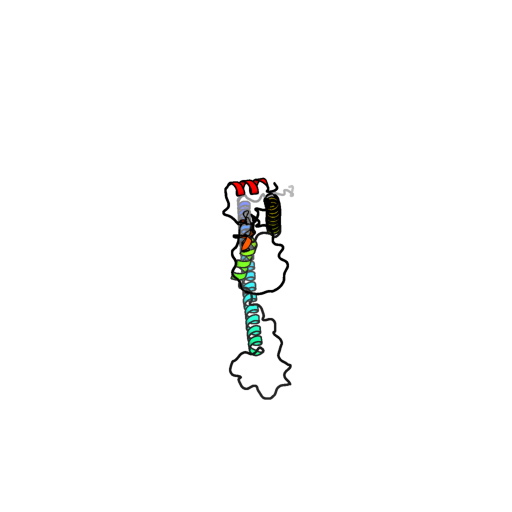OM 697 C C . PRO A 1 79 ? 52.362 -8.700 8.368 1.00 43.09 79 PRO A C 1
ATOM 699 O O . PRO A 1 79 ? 52.704 -8.702 7.187 1.00 43.09 79 PRO A O 1
ATOM 702 N N . MET A 1 80 ? 51.922 -7.603 8.989 1.00 51.53 80 MET A N 1
ATOM 703 C CA . MET A 1 80 ? 52.013 -6.256 8.421 1.00 51.53 80 MET A CA 1
ATOM 704 C C . MET A 1 80 ? 53.493 -5.887 8.197 1.00 51.53 80 MET A C 1
ATOM 706 O O . MET A 1 80 ? 54.294 -6.063 9.120 1.00 51.53 80 MET A O 1
ATOM 710 N N . PRO A 1 81 ? 53.880 -5.359 7.019 1.00 48.22 81 PRO A N 1
ATOM 711 C CA . PRO A 1 81 ? 55.241 -4.894 6.769 1.00 48.22 81 PRO A CA 1
ATOM 712 C C . PRO A 1 81 ? 55.623 -3.742 7.722 1.00 48.22 81 PRO A C 1
ATOM 714 O O . PRO A 1 81 ? 54.827 -2.819 7.895 1.00 48.22 81 PRO A O 1
ATOM 717 N N . PRO A 1 82 ? 56.832 -3.740 8.315 1.00 44.31 82 PRO A N 1
ATOM 718 C CA . PRO A 1 82 ? 57.198 -2.821 9.401 1.00 44.31 82 PRO A CA 1
ATOM 719 C C . PRO A 1 82 ? 57.465 -1.351 9.005 1.00 44.31 82 PRO A C 1
ATOM 721 O O . PRO A 1 82 ? 58.036 -0.612 9.800 1.00 44.31 82 PRO A O 1
ATOM 724 N N . TRP A 1 83 ? 57.064 -0.894 7.813 1.00 44.50 83 TRP A N 1
ATOM 725 C CA . TRP A 1 83 ? 57.362 0.465 7.336 1.00 44.50 83 TRP A CA 1
ATOM 726 C C . TRP A 1 83 ? 56.148 1.100 6.640 1.00 44.50 83 TRP A C 1
ATOM 728 O O . TRP A 1 83 ? 55.958 0.940 5.437 1.00 44.50 83 TRP A O 1
ATOM 738 N N . GLY A 1 84 ? 55.329 1.841 7.393 1.00 46.62 84 GLY A N 1
ATOM 739 C CA . GLY A 1 84 ? 54.234 2.662 6.863 1.00 46.62 84 GLY A CA 1
ATOM 740 C C . GLY A 1 84 ? 53.792 3.753 7.857 1.00 46.62 84 GLY A C 1
ATOM 741 O O . GLY A 1 84 ? 53.952 3.546 9.060 1.00 46.62 84 GLY A O 1
ATOM 742 N N . PRO A 1 85 ? 53.292 4.921 7.396 1.00 46.88 85 PRO A N 1
ATOM 743 C CA . PRO A 1 85 ? 53.095 6.119 8.225 1.00 46.88 85 PRO A CA 1
ATOM 744 C C . PRO A 1 85 ? 51.997 5.958 9.298 1.00 46.88 85 PRO A C 1
ATOM 746 O O . PRO A 1 85 ? 51.184 5.037 9.196 1.00 46.88 85 PRO A O 1
ATOM 749 N N . PRO A 1 86 ? 51.941 6.852 10.311 1.00 44.59 86 PRO A N 1
ATOM 750 C CA . PRO A 1 86 ? 51.125 6.684 11.514 1.00 44.59 86 PRO A CA 1
ATOM 751 C C . PRO A 1 86 ? 49.645 6.457 11.195 1.00 44.59 86 PRO A C 1
ATOM 753 O O . PRO A 1 86 ? 49.023 7.258 10.498 1.00 44.59 86 PRO A O 1
ATOM 756 N N . MET A 1 87 ? 49.088 5.365 11.730 1.00 48.56 87 MET A N 1
ATOM 757 C CA . MET A 1 87 ? 47.677 5.011 11.589 1.00 48.56 87 MET A CA 1
ATOM 758 C C . MET A 1 87 ? 46.777 6.144 12.100 1.00 48.56 87 MET A C 1
ATOM 760 O O . MET A 1 87 ? 46.727 6.428 13.298 1.00 48.56 87 MET A O 1
ATOM 764 N N . MET A 1 88 ? 46.038 6.754 11.173 1.00 49.97 88 MET A N 1
ATOM 765 C CA . MET A 1 88 ? 44.819 7.510 11.452 1.00 49.97 88 MET A CA 1
ATOM 766 C C . MET A 1 88 ? 43.864 6.587 12.231 1.00 49.97 88 MET A C 1
ATOM 768 O O . MET A 1 88 ? 43.752 5.408 11.893 1.00 49.97 88 MET A O 1
ATOM 772 N N . GLY A 1 89 ? 43.244 7.104 13.296 1.00 50.06 89 GLY A N 1
ATOM 773 C CA . GLY A 1 89 ? 42.437 6.343 14.259 1.00 50.06 89 GLY A CA 1
ATOM 774 C C . GLY A 1 89 ? 41.313 5.483 13.654 1.00 50.06 89 GLY A C 1
ATOM 775 O O . GLY A 1 89 ? 41.031 5.578 12.460 1.00 50.06 89 GLY A O 1
ATOM 776 N N . PRO A 1 90 ? 40.669 4.627 14.473 1.00 49.47 90 PRO A N 1
ATOM 777 C CA . PRO A 1 90 ? 39.722 3.621 14.000 1.00 49.47 90 PRO A CA 1
ATOM 778 C C . PRO A 1 90 ? 38.657 4.262 13.098 1.00 49.47 90 PRO A C 1
ATOM 780 O O . PRO A 1 90 ? 37.979 5.192 13.548 1.00 49.47 90 PRO A O 1
ATOM 783 N N . PRO A 1 91 ? 38.516 3.812 11.836 1.00 52.84 91 PRO A N 1
ATOM 784 C CA . PRO A 1 91 ? 37.502 4.353 10.949 1.00 52.84 91 PRO A CA 1
ATOM 785 C C . PRO A 1 91 ? 36.136 4.094 11.585 1.00 52.84 91 PRO A C 1
ATOM 787 O O . PRO A 1 91 ? 35.805 2.959 11.933 1.00 52.84 91 PRO A O 1
ATOM 790 N N . GLY A 1 92 ? 35.363 5.166 11.783 1.00 56.50 92 GLY A N 1
ATOM 791 C CA . GLY A 1 92 ? 33.962 5.059 12.182 1.00 56.50 92 GLY A CA 1
ATOM 792 C C . GLY A 1 92 ? 33.200 4.152 11.208 1.00 56.50 92 GLY A C 1
ATOM 793 O O . GLY A 1 92 ? 33.676 3.933 10.092 1.00 56.50 92 GLY A O 1
ATOM 794 N N . PRO A 1 93 ? 32.041 3.599 11.608 1.00 57.16 93 PRO A N 1
ATOM 795 C CA . PRO A 1 93 ? 31.288 2.670 10.775 1.00 57.16 93 PRO A CA 1
ATOM 796 C C . PRO A 1 93 ? 30.969 3.332 9.432 1.00 57.16 93 PRO A C 1
ATOM 798 O O . PRO A 1 93 ? 30.096 4.196 9.348 1.00 57.16 93 PRO A O 1
ATOM 801 N N . MET A 1 94 ? 31.713 2.959 8.388 1.00 59.91 94 MET A N 1
ATOM 802 C CA . MET A 1 94 ? 31.400 3.397 7.037 1.00 59.91 94 MET A CA 1
ATOM 803 C C . MET A 1 94 ? 30.040 2.795 6.679 1.00 59.91 94 MET A C 1
ATOM 805 O O . MET A 1 94 ? 29.825 1.608 6.952 1.00 59.91 94 MET A O 1
ATOM 809 N N . PRO A 1 95 ? 29.102 3.586 6.128 1.00 60.03 95 PRO A N 1
ATOM 810 C CA . PRO A 1 95 ? 27.841 3.046 5.658 1.00 60.03 95 PRO A CA 1
ATOM 811 C C . PRO A 1 95 ? 28.168 1.966 4.633 1.00 60.03 95 PRO A C 1
ATOM 813 O O . PRO A 1 95 ? 28.757 2.248 3.592 1.00 60.03 95 PRO A O 1
ATOM 816 N N . MET A 1 96 ? 27.843 0.720 4.977 1.00 59.09 96 MET A N 1
ATOM 817 C CA . MET A 1 96 ? 28.042 -0.402 4.074 1.00 59.09 96 MET A CA 1
ATOM 818 C C . MET A 1 96 ? 27.266 -0.080 2.790 1.00 59.09 96 MET A C 1
ATOM 820 O O . MET A 1 96 ? 26.088 0.299 2.884 1.00 59.09 96 MET A O 1
ATOM 824 N N . PRO A 1 97 ? 27.892 -0.211 1.613 1.00 64.62 97 PRO A N 1
ATOM 825 C CA . PRO A 1 97 ? 27.193 -0.103 0.345 1.00 64.62 97 PRO A CA 1
ATOM 826 C C . PRO A 1 97 ? 25.961 -1.012 0.372 1.00 64.62 97 PRO A C 1
ATOM 828 O O . PRO A 1 97 ? 25.948 -2.043 1.054 1.00 64.62 97 PRO A O 1
ATOM 831 N N . ARG A 1 98 ? 24.893 -0.634 -0.332 1.00 66.31 98 ARG A N 1
ATOM 832 C CA . ARG A 1 98 ? 23.748 -1.531 -0.532 1.00 66.31 98 ARG A CA 1
ATOM 833 C C . ARG A 1 98 ? 24.018 -2.404 -1.745 1.00 66.31 98 ARG A C 1
ATOM 835 O O . ARG A 1 98 ? 24.561 -1.928 -2.736 1.00 66.31 98 ARG A O 1
ATOM 842 N N . ARG A 1 99 ? 23.651 -3.682 -1.645 1.00 70.62 99 ARG A N 1
ATOM 843 C CA . ARG A 1 99 ? 23.761 -4.621 -2.761 1.00 70.62 99 ARG A CA 1
ATOM 844 C C . ARG A 1 99 ? 22.945 -4.074 -3.943 1.00 70.62 99 ARG A C 1
ATOM 846 O O . ARG A 1 99 ? 21.802 -3.691 -3.706 1.00 70.62 99 ARG A O 1
ATOM 853 N N . PRO A 1 100 ? 23.487 -4.072 -5.172 1.00 74.38 100 PRO A N 1
ATOM 854 C CA . PRO A 1 100 ? 22.726 -3.683 -6.353 1.00 74.38 100 PRO A CA 1
ATOM 855 C C . PRO A 1 100 ? 21.500 -4.576 -6.541 1.00 74.38 100 PRO A C 1
ATOM 857 O O . PRO A 1 100 ? 21.605 -5.805 -6.417 1.00 74.38 100 PRO A O 1
ATOM 860 N N . ASP A 1 101 ? 20.362 -3.957 -6.853 1.00 78.00 101 ASP A N 1
ATOM 861 C CA . ASP A 1 101 ? 19.104 -4.659 -7.109 1.00 78.00 101 ASP A CA 1
ATOM 862 C C . ASP A 1 101 ? 19.256 -5.563 -8.338 1.00 78.00 101 ASP A C 1
ATOM 864 O O . ASP A 1 101 ? 19.744 -5.137 -9.391 1.00 78.00 101 ASP A O 1
ATOM 868 N N . SER A 1 102 ? 18.855 -6.828 -8.210 1.00 83.25 102 SER A N 1
ATOM 869 C CA . SER A 1 102 ? 18.834 -7.767 -9.332 1.00 83.25 102 SER A CA 1
ATOM 870 C C . SER A 1 102 ? 17.764 -7.404 -10.362 1.00 83.25 102 SER A C 1
ATOM 872 O O . SER A 1 102 ? 16.823 -6.659 -10.086 1.00 83.25 102 SER A O 1
ATOM 874 N N . VAL A 1 103 ? 17.887 -7.960 -11.570 1.00 82.31 103 VAL A N 1
ATOM 875 C CA . VAL A 1 103 ? 16.851 -7.831 -12.607 1.00 82.31 103 VAL A CA 1
ATOM 876 C C . VAL A 1 103 ? 15.500 -8.336 -12.086 1.00 82.31 103 VAL A C 1
ATOM 878 O O . VAL A 1 103 ? 14.477 -7.694 -12.326 1.00 82.31 103 VAL A O 1
ATOM 881 N N . ASP A 1 104 ? 15.494 -9.424 -11.312 1.00 87.44 104 ASP A N 1
ATOM 882 C CA . ASP A 1 104 ? 14.285 -9.945 -10.670 1.00 87.44 104 ASP A CA 1
ATOM 883 C C . ASP A 1 104 ? 13.716 -8.953 -9.648 1.00 87.44 104 ASP A C 1
ATOM 885 O O . ASP A 1 104 ? 12.508 -8.713 -9.646 1.00 87.44 104 ASP A O 1
ATOM 889 N N . ASP A 1 105 ? 14.566 -8.308 -8.840 1.00 90.38 105 ASP A N 1
ATOM 890 C CA . ASP A 1 105 ? 14.132 -7.291 -7.871 1.00 90.38 105 ASP A CA 1
ATOM 891 C C . ASP A 1 105 ? 13.444 -6.116 -8.577 1.00 90.38 105 ASP A C 1
ATOM 893 O O . ASP A 1 105 ? 12.373 -5.677 -8.155 1.00 90.38 105 ASP A O 1
ATOM 897 N N . ARG A 1 106 ? 13.985 -5.652 -9.711 1.00 88.62 106 ARG A N 1
ATOM 898 C CA . ARG A 1 106 ? 13.360 -4.589 -10.520 1.00 88.62 106 ARG A CA 1
ATOM 899 C C . ARG A 1 106 ? 11.989 -5.008 -11.042 1.00 88.62 106 ARG A C 1
ATOM 901 O O . ARG A 1 106 ? 11.030 -4.243 -10.932 1.00 88.62 106 ARG A O 1
ATOM 908 N N . HIS A 1 107 ? 11.870 -6.228 -11.564 1.00 90.25 107 HIS A N 1
ATOM 909 C CA . HIS A 1 107 ? 10.592 -6.762 -12.041 1.00 90.25 107 HIS A CA 1
ATOM 910 C C . HIS A 1 107 ? 9.572 -6.915 -10.909 1.00 90.25 107 HIS A C 1
ATOM 912 O O . HIS A 1 107 ? 8.391 -6.606 -11.092 1.00 90.25 107 HIS A O 1
ATOM 918 N N . VAL A 1 108 ? 10.009 -7.367 -9.732 1.00 93.94 108 VAL A N 1
ATOM 919 C CA . VAL A 1 108 ? 9.170 -7.455 -8.533 1.00 93.94 108 VAL A CA 1
ATOM 920 C C . VAL A 1 108 ? 8.705 -6.069 -8.112 1.00 93.94 108 VAL A C 1
ATOM 922 O O . VAL A 1 108 ? 7.511 -5.893 -7.889 1.00 93.94 108 VAL A O 1
ATOM 925 N N . MET A 1 109 ? 9.589 -5.071 -8.076 1.00 92.38 109 MET A N 1
ATOM 926 C CA . MET A 1 109 ? 9.234 -3.700 -7.701 1.00 92.38 109 MET A CA 1
ATOM 927 C C . MET A 1 109 ? 8.292 -3.039 -8.714 1.00 92.38 109 MET A C 1
ATOM 929 O O . MET A 1 109 ? 7.365 -2.334 -8.315 1.00 92.38 109 MET A O 1
ATOM 933 N N . ALA A 1 110 ? 8.455 -3.320 -10.010 1.00 90.38 110 ALA A N 1
ATOM 934 C CA . ALA A 1 110 ? 7.529 -2.872 -11.048 1.00 90.38 110 ALA A CA 1
ATOM 935 C C . ALA A 1 110 ? 6.136 -3.508 -10.892 1.00 90.38 110 ALA A C 1
ATOM 937 O O . ALA A 1 110 ? 5.123 -2.824 -10.998 1.00 90.38 110 ALA A O 1
ATOM 938 N N . LYS A 1 111 ? 6.054 -4.810 -10.587 1.00 93.94 111 LYS A N 1
ATOM 939 C CA . LYS A 1 111 ? 4.767 -5.459 -10.279 1.00 93.94 111 LYS A CA 1
ATOM 940 C C . LYS A 1 111 ? 4.174 -4.954 -8.968 1.00 93.94 111 LYS A C 1
ATOM 942 O O . LYS A 1 111 ? 2.968 -4.743 -8.897 1.00 93.94 111 LYS A O 1
ATOM 947 N N . HIS A 1 112 ? 5.009 -4.742 -7.954 1.00 94.06 112 HIS A N 1
ATOM 948 C CA . HIS A 1 112 ? 4.604 -4.219 -6.657 1.00 94.06 112 HIS A CA 1
ATOM 949 C C . HIS A 1 112 ? 3.953 -2.843 -6.810 1.00 94.06 112 HIS A C 1
ATOM 951 O O . HIS A 1 112 ? 2.863 -2.640 -6.293 1.00 94.06 112 HIS A O 1
ATOM 957 N N . SER A 1 113 ? 4.553 -1.920 -7.568 1.00 91.69 113 SER A N 1
ATOM 958 C CA . SER A 1 113 ? 3.972 -0.588 -7.790 1.00 91.69 113 SER A CA 1
ATOM 959 C C . SER A 1 113 ? 2.643 -0.620 -8.554 1.00 91.69 113 SER A C 1
ATOM 961 O O . SER A 1 113 ? 1.800 0.242 -8.327 1.00 91.69 113 SER A O 1
ATOM 963 N N . LEU A 1 114 ? 2.426 -1.623 -9.412 1.00 92.25 114 LEU A N 1
ATOM 964 C CA . LEU A 1 114 ? 1.163 -1.814 -10.132 1.00 92.25 114 LEU A CA 1
ATOM 965 C C . LEU A 1 114 ? 0.026 -2.316 -9.234 1.00 92.25 114 LEU A C 1
ATOM 967 O O . LEU A 1 114 ? -1.124 -1.936 -9.447 1.00 92.25 114 LEU A O 1
ATOM 971 N N . ILE A 1 115 ? 0.328 -3.183 -8.263 1.00 93.44 115 ILE A N 1
ATOM 972 C CA . ILE A 1 115 ? -0.676 -3.742 -7.340 1.00 93.44 115 ILE A CA 1
ATOM 973 C C . ILE A 1 115 ? -0.826 -2.923 -6.058 1.00 93.44 115 ILE A C 1
ATOM 975 O O . ILE A 1 115 ? -1.766 -3.156 -5.301 1.00 93.44 115 ILE A O 1
ATOM 979 N N . TYR A 1 116 ? 0.095 -1.999 -5.784 1.00 92.31 116 TYR A N 1
ATOM 980 C CA . TYR A 1 116 ? 0.053 -1.170 -4.590 1.00 92.31 116 TYR A CA 1
ATOM 981 C C . TYR A 1 116 ? -1.023 -0.076 -4.731 1.00 92.31 116 TYR A C 1
ATOM 983 O O . TYR A 1 116 ? -1.108 0.561 -5.785 1.00 92.31 116 TYR A O 1
ATOM 991 N N . PRO A 1 117 ? -1.852 0.168 -3.698 1.00 92.31 117 PRO A N 1
ATOM 992 C CA . PRO A 1 117 ? -2.874 1.206 -3.743 1.00 92.31 117 PRO A CA 1
ATOM 993 C C . PRO A 1 117 ? -2.261 2.592 -3.962 1.00 92.31 117 PRO A C 1
ATOM 995 O O . PRO A 1 117 ? -1.190 2.907 -3.438 1.00 92.31 117 PRO A O 1
ATOM 998 N N . LYS A 1 118 ? -2.965 3.457 -4.696 1.00 91.88 118 LYS A N 1
ATOM 999 C CA . LYS A 1 118 ? -2.529 4.845 -4.887 1.00 91.88 118 LYS A CA 1
ATOM 1000 C C . LYS A 1 118 ? -2.630 5.621 -3.572 1.00 91.88 118 LYS A C 1
ATOM 1002 O O . LYS A 1 118 ? -3.430 5.294 -2.697 1.00 91.88 118 LYS A O 1
ATOM 1007 N N . GLU A 1 119 ? -1.851 6.694 -3.451 1.00 91.19 119 GLU A N 1
ATOM 1008 C CA . GLU A 1 119 ? -1.832 7.535 -2.245 1.00 91.19 119 GLU A CA 1
ATOM 1009 C C . GLU A 1 119 ? -3.217 8.124 -1.915 1.00 91.19 119 GLU A C 1
ATOM 1011 O O . GLU A 1 119 ? -3.611 8.193 -0.750 1.00 91.19 119 GLU A O 1
ATOM 1016 N N . GLU A 1 120 ? -3.999 8.463 -2.942 1.00 91.12 120 GLU A N 1
ATOM 1017 C CA . GLU A 1 120 ? -5.381 8.932 -2.802 1.00 91.12 120 GLU A CA 1
ATOM 1018 C C . GLU A 1 120 ? -6.283 7.883 -2.136 1.00 91.12 120 GLU A C 1
ATOM 1020 O O . GLU A 1 120 ? -7.008 8.205 -1.190 1.00 91.12 120 GLU A O 1
ATOM 1025 N N . ASP A 1 121 ? -6.198 6.627 -2.580 1.00 90.00 121 ASP A N 1
ATOM 1026 C CA . ASP A 1 121 ? -7.004 5.516 -2.066 1.00 90.00 121 ASP A CA 1
ATOM 1027 C C . ASP A 1 121 ? -6.634 5.203 -0.611 1.00 90.00 121 ASP A C 1
ATOM 1029 O O . ASP A 1 121 ? -7.508 5.055 0.247 1.00 90.00 121 ASP A O 1
ATOM 1033 N N . LEU A 1 122 ? -5.334 5.189 -0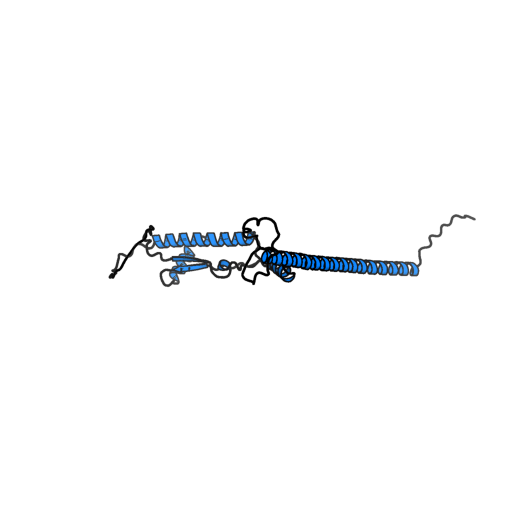.289 1.00 90.25 122 LEU A N 1
ATOM 1034 C CA . LEU A 1 122 ? -4.855 5.026 1.088 1.00 90.25 122 LEU A CA 1
ATOM 1035 C C . LEU A 1 122 ? -5.373 6.143 1.999 1.00 90.25 122 LEU A C 1
ATOM 1037 O O . LEU A 1 122 ? -5.837 5.876 3.112 1.00 90.25 122 LEU A O 1
ATOM 1041 N N . GLY A 1 123 ? -5.350 7.387 1.515 1.00 91.56 123 GLY A N 1
ATOM 1042 C CA . GLY A 1 123 ? -5.899 8.536 2.226 1.00 91.56 123 GLY A CA 1
ATOM 1043 C C . GLY A 1 123 ? -7.403 8.402 2.483 1.00 91.56 123 GLY A C 1
ATOM 1044 O O . GLY A 1 123 ? -7.867 8.703 3.586 1.00 91.56 123 GLY A O 1
ATOM 1045 N N . GLN A 1 124 ? -8.173 7.913 1.507 1.00 91.25 124 GLN A N 1
ATOM 1046 C CA . GLN A 1 124 ? -9.608 7.650 1.666 1.00 91.25 124 GLN A CA 1
ATOM 1047 C C . GLN A 1 124 ? -9.874 6.553 2.700 1.00 91.25 124 GLN A C 1
ATOM 1049 O O . GLN A 1 124 ? -10.683 6.756 3.610 1.00 91.25 124 GLN A O 1
ATOM 1054 N N . VAL A 1 125 ? -9.148 5.434 2.625 1.00 91.44 125 VAL A N 1
ATOM 1055 C CA . VAL A 1 125 ? -9.259 4.330 3.588 1.00 91.44 125 VAL A CA 1
ATOM 1056 C C . VAL A 1 125 ? -8.933 4.810 4.999 1.00 91.44 125 VAL A C 1
ATOM 1058 O O . VAL A 1 125 ? -9.701 4.566 5.931 1.00 91.44 125 VAL A O 1
ATOM 1061 N N . GLN A 1 126 ? -7.839 5.553 5.175 1.00 91.50 126 GLN A N 1
ATOM 1062 C CA . GLN A 1 126 ? -7.458 6.087 6.479 1.00 91.50 126 GLN A CA 1
ATOM 1063 C C . GLN A 1 126 ? -8.516 7.045 7.037 1.00 91.50 126 GLN A C 1
ATOM 1065 O O . GLN A 1 126 ? -8.832 6.970 8.228 1.00 91.50 126 GLN A O 1
ATOM 1070 N N . ARG A 1 127 ? -9.092 7.920 6.201 1.00 93.25 127 ARG A N 1
ATOM 1071 C CA . ARG A 1 127 ? -10.177 8.833 6.601 1.00 93.25 127 ARG A CA 1
ATOM 1072 C C . ARG A 1 127 ? -11.425 8.068 7.019 1.00 93.25 127 ARG A C 1
ATOM 1074 O O . ARG A 1 127 ? -11.968 8.353 8.082 1.00 93.25 127 ARG A O 1
ATOM 1081 N N . MET A 1 128 ? -11.845 7.081 6.230 1.00 92.25 128 MET A N 1
ATOM 1082 C CA . MET A 1 128 ? -13.003 6.244 6.539 1.00 92.25 128 MET A CA 1
ATOM 1083 C C . MET A 1 128 ? -12.807 5.509 7.867 1.00 92.25 128 MET A C 1
ATOM 1085 O O . MET A 1 128 ? -13.641 5.634 8.760 1.00 92.25 128 MET A O 1
ATOM 1089 N N . VAL A 1 129 ? -11.671 4.828 8.043 1.00 92.56 129 VAL A N 1
ATOM 1090 C CA . VAL A 1 129 ? -11.342 4.117 9.286 1.00 92.56 129 VAL A CA 1
ATOM 1091 C C . VAL A 1 129 ? -11.332 5.080 10.474 1.00 92.56 129 VAL A C 1
ATOM 1093 O O 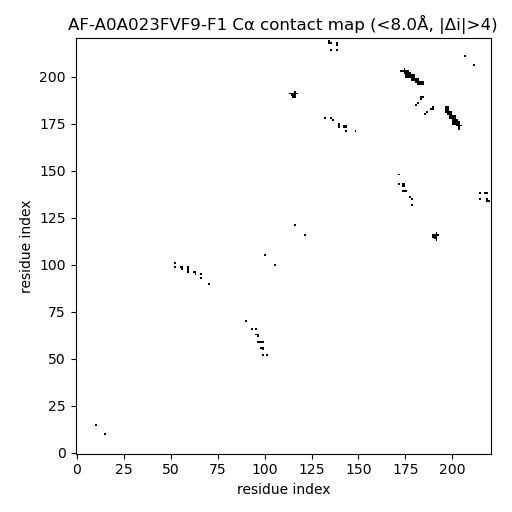. VAL A 1 129 ? -12.003 4.829 11.470 1.00 92.56 129 VAL A O 1
ATOM 1096 N N . THR A 1 130 ? -10.672 6.233 10.346 1.00 93.50 130 THR A N 1
ATOM 1097 C CA . THR A 1 130 ? -10.628 7.254 11.406 1.00 93.50 130 THR A CA 1
ATOM 1098 C C . THR A 1 130 ? -12.025 7.780 11.752 1.00 93.50 130 THR A C 1
ATOM 1100 O O . THR A 1 130 ? -12.334 7.978 12.927 1.00 93.50 130 THR A O 1
ATOM 1103 N N . ASN A 1 131 ? -12.893 7.992 10.759 1.00 93.88 131 ASN A N 1
ATOM 1104 C CA . ASN A 1 131 ? -14.270 8.429 10.988 1.00 93.88 131 ASN A CA 1
ATOM 1105 C C . ASN A 1 131 ? -15.079 7.346 11.706 1.00 93.88 131 ASN A C 1
ATOM 1107 O O . ASN A 1 131 ? -15.758 7.653 12.683 1.00 93.88 131 ASN A O 1
ATOM 1111 N N . THR A 1 132 ? -14.954 6.082 11.293 1.00 92.56 132 THR A N 1
ATOM 1112 C CA . THR A 1 132 ? -15.625 4.964 11.973 1.00 92.56 132 THR A CA 1
ATOM 1113 C C . THR A 1 132 ? -15.114 4.753 13.401 1.00 92.56 132 THR A C 1
ATOM 1115 O O . THR A 1 132 ? -15.912 4.515 14.300 1.00 92.56 132 THR A O 1
ATOM 1118 N N . GLU A 1 133 ? -13.814 4.919 13.658 1.00 93.00 133 GLU A N 1
ATOM 1119 C CA . GLU A 1 133 ? -13.229 4.838 15.003 1.00 93.00 133 GLU A CA 1
ATOM 1120 C C . GLU A 1 133 ? -13.748 5.959 15.911 1.00 93.00 133 GLU A C 1
ATOM 1122 O O . GLU A 1 133 ? -14.136 5.705 17.052 1.00 93.00 133 GLU A O 1
ATOM 1127 N N . LYS A 1 134 ? -13.814 7.195 15.399 1.00 92.38 134 LYS A N 1
ATOM 1128 C CA . LYS A 1 134 ? -14.396 8.333 16.126 1.00 92.38 134 LYS A CA 1
ATOM 1129 C C . LYS A 1 134 ? -15.883 8.127 16.398 1.00 92.38 134 LYS A C 1
ATOM 1131 O O . LYS A 1 134 ? -16.329 8.375 17.513 1.00 92.38 134 LYS A O 1
ATOM 1136 N N . ALA A 1 135 ? -16.633 7.643 15.413 1.00 92.81 135 ALA A N 1
ATOM 1137 C CA . ALA A 1 135 ? -18.044 7.323 15.570 1.00 92.81 135 ALA A CA 1
ATOM 1138 C C . ALA A 1 135 ? -18.262 6.261 16.657 1.00 92.81 135 ALA A C 1
ATOM 1140 O O . ALA A 1 135 ? -19.049 6.471 17.572 1.00 92.81 135 ALA A O 1
ATOM 1141 N N . LEU A 1 136 ? -17.508 5.160 16.620 1.00 91.25 136 LEU A N 1
ATOM 1142 C CA . LEU A 1 136 ? -17.584 4.104 17.631 1.00 91.25 136 LEU A CA 1
ATOM 1143 C C . LEU A 1 136 ? -17.169 4.590 19.025 1.00 91.25 136 LEU A C 1
ATOM 1145 O O . LEU A 1 136 ? -17.720 4.119 20.018 1.00 91.25 136 LEU A O 1
ATOM 1149 N N . LYS A 1 137 ? -16.249 5.557 19.114 1.00 89.75 137 LYS A N 1
ATOM 1150 C CA . LYS A 1 137 ? -15.920 6.225 20.377 1.00 89.75 137 LYS A CA 1
ATOM 1151 C C . LYS A 1 137 ? -17.110 7.018 20.927 1.00 89.75 137 LYS A C 1
ATOM 1153 O O . LYS A 1 137 ? -17.454 6.827 22.085 1.00 89.75 137 LYS A O 1
ATOM 1158 N N . LEU A 1 138 ? -17.782 7.820 20.098 1.00 89.25 138 LEU A N 1
ATOM 1159 C CA . LEU A 1 138 ? -18.985 8.564 20.507 1.00 89.25 138 LEU A CA 1
ATOM 1160 C C . LEU A 1 138 ? -20.120 7.627 20.939 1.00 89.25 138 LEU A C 1
ATOM 1162 O O . LEU A 1 138 ? -20.772 7.865 21.953 1.00 89.25 138 LEU A O 1
ATOM 1166 N N . VAL A 1 139 ? -20.318 6.527 20.207 1.00 89.94 139 VAL A N 1
ATOM 1167 C CA . VAL A 1 139 ? -21.264 5.470 20.588 1.00 89.94 139 VAL A CA 1
ATOM 1168 C C . VAL A 1 139 ? -20.877 4.880 21.946 1.00 89.94 139 VAL A C 1
ATOM 1170 O O . VAL A 1 139 ? -21.733 4.726 22.811 1.00 89.94 139 VAL A O 1
ATOM 1173 N N . SER A 1 140 ? -19.592 4.594 22.174 1.00 88.62 140 SER A N 1
ATOM 1174 C CA . SER A 1 140 ? -19.107 4.103 23.467 1.00 88.62 140 SER A CA 1
ATOM 1175 C C . SER A 1 140 ? -19.345 5.088 24.609 1.00 88.62 140 SER A C 1
ATOM 1177 O O . SER A 1 140 ? -19.656 4.634 25.708 1.00 88.62 140 SER A O 1
ATOM 1179 N N . ASP A 1 141 ? -19.165 6.387 24.382 1.00 88.25 141 ASP A N 1
ATOM 1180 C CA . ASP A 1 141 ? -19.378 7.415 25.403 1.00 88.25 141 ASP A CA 1
ATOM 1181 C C . ASP A 1 141 ? -20.881 7.543 25.727 1.00 88.25 141 ASP A C 1
ATOM 1183 O O . ASP A 1 141 ? -21.259 7.476 26.893 1.00 88.25 141 ASP A O 1
ATOM 1187 N N . SER A 1 142 ? -21.759 7.545 24.717 1.00 86.69 142 SER A N 1
ATOM 1188 C CA . SER A 1 142 ? -23.221 7.547 24.914 1.00 86.69 142 SER A CA 1
ATOM 1189 C C . SER A 1 142 ? -23.742 6.278 25.613 1.00 86.69 142 SER A C 1
ATOM 1191 O O . SER A 1 142 ? -24.648 6.341 26.450 1.00 86.69 142 SER A O 1
ATOM 1193 N N . LEU A 1 143 ? -23.162 5.106 25.323 1.00 84.19 143 LEU A N 1
ATOM 1194 C CA . LEU A 1 143 ? -23.488 3.871 26.049 1.00 84.19 143 LEU A CA 1
ATOM 1195 C C . LEU A 1 143 ? -22.983 3.886 27.496 1.00 84.19 143 LEU A C 1
ATOM 1197 O O . LEU A 1 143 ? -23.591 3.234 28.339 1.00 84.19 143 LEU A O 1
ATOM 1201 N N . ALA A 1 144 ? -21.879 4.580 27.780 1.00 83.44 144 ALA A N 1
ATOM 1202 C CA . ALA A 1 144 ? -21.369 4.726 29.139 1.00 83.44 144 ALA A CA 1
ATOM 1203 C C . ALA A 1 144 ? -22.211 5.718 29.958 1.00 83.44 144 ALA A C 1
ATOM 1205 O O . ALA A 1 144 ? -22.436 5.471 31.134 1.00 83.44 144 ALA A O 1
ATOM 1206 N N . GLU A 1 145 ? -22.723 6.786 29.339 1.00 79.56 145 GLU A N 1
ATOM 1207 C CA . GLU A 1 145 ? -23.630 7.752 29.983 1.00 79.56 145 GLU A CA 1
ATOM 1208 C C . GLU A 1 145 ? -25.019 7.168 30.267 1.00 79.56 145 GLU A C 1
ATOM 1210 O O . GLU A 1 145 ? -25.616 7.460 31.294 1.00 79.56 145 GLU A O 1
ATOM 1215 N N . THR A 1 146 ? -25.542 6.323 29.373 1.00 69.12 146 THR A N 1
ATOM 1216 C CA . THR A 1 146 ? -26.841 5.647 29.573 1.00 69.12 146 THR A CA 1
ATOM 1217 C C . THR A 1 146 ? -26.762 4.438 30.510 1.00 69.12 146 THR A C 1
ATOM 1219 O O . THR A 1 146 ? -27.793 3.876 30.886 1.00 69.12 146 THR A O 1
ATOM 1222 N N . ALA A 1 147 ? -25.551 4.018 30.877 1.00 60.75 147 ALA A N 1
ATOM 1223 C CA . ALA A 1 147 ? -25.297 2.996 31.878 1.00 60.75 147 ALA A CA 1
ATOM 1224 C C . ALA A 1 147 ? -25.061 3.663 33.243 1.00 60.75 147 ALA A C 1
ATOM 1226 O O . ALA A 1 147 ? -23.926 3.786 33.697 1.00 60.75 147 ALA A O 1
ATOM 1227 N N . ASP A 1 148 ? -26.140 4.088 33.903 1.00 51.31 148 ASP A N 1
ATOM 1228 C CA . ASP A 1 148 ? -26.098 4.524 35.303 1.00 51.31 148 ASP A CA 1
ATOM 1229 C C . ASP A 1 148 ? -25.493 3.438 36.225 1.00 51.31 148 ASP A C 1
ATOM 1231 O O . ASP A 1 148 ? -25.620 2.234 35.952 1.00 51.31 148 ASP A O 1
ATOM 1235 N N . PRO A 1 149 ? -24.821 3.836 37.325 1.00 44.38 149 PRO A N 1
ATOM 1236 C CA . PRO A 1 149 ? -23.999 2.951 38.138 1.00 44.38 149 PRO A CA 1
ATOM 1237 C C . PRO A 1 149 ? -24.867 1.904 38.834 1.00 44.38 149 PRO A C 1
ATOM 1239 O O . PRO A 1 149 ? -25.717 2.217 39.666 1.00 44.38 149 PRO A O 1
ATOM 1242 N N . LYS A 1 150 ? -24.614 0.625 38.551 1.00 38.62 150 LYS A N 1
ATOM 1243 C CA . LYS A 1 150 ? -25.017 -0.434 39.480 1.00 38.62 150 LYS A CA 1
ATOM 1244 C C . LYS A 1 150 ? -24.278 -0.185 40.804 1.00 38.62 150 LYS A C 1
ATOM 1246 O O . L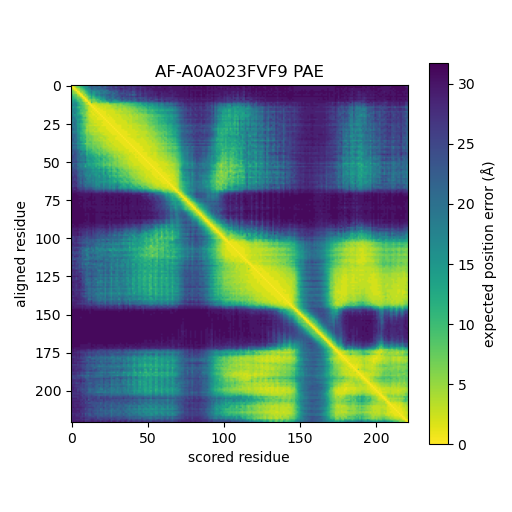YS A 1 150 ? -23.048 -0.098 40.763 1.00 38.62 150 LYS A O 1
ATOM 1251 N N . PRO A 1 151 ? -24.974 -0.066 41.950 1.00 37.78 151 PRO A N 1
ATOM 1252 C CA . PRO A 1 151 ? -24.303 0.015 43.236 1.00 37.78 151 PRO A CA 1
ATOM 1253 C C . PRO A 1 151 ? -23.558 -1.298 43.491 1.00 37.78 151 PRO A C 1
ATOM 1255 O O . PRO A 1 151 ? -23.957 -2.367 43.024 1.00 37.78 151 PRO A O 1
ATOM 1258 N N . GLU A 1 152 ? -22.438 -1.165 44.188 1.00 45.09 152 GLU A N 1
ATOM 1259 C CA . GLU A 1 152 ? -21.500 -2.215 44.560 1.00 45.09 152 GLU A CA 1
ATOM 1260 C C . GLU A 1 152 ? -22.187 -3.481 45.099 1.00 45.09 152 GLU A C 1
ATOM 1262 O O . GLU A 1 152 ? -23.093 -3.417 45.927 1.00 45.09 152 GLU A O 1
ATOM 1267 N N . ALA A 1 153 ? -21.687 -4.642 44.676 1.00 35.00 153 ALA A N 1
ATOM 1268 C CA . ALA A 1 153 ? -21.825 -5.891 45.413 1.00 35.00 153 ALA A CA 1
ATOM 1269 C C . ALA A 1 153 ? -20.451 -6.581 45.441 1.00 35.00 153 ALA A C 1
ATOM 1271 O O . ALA A 1 153 ? -20.070 -7.296 44.518 1.00 35.00 153 ALA A O 1
ATOM 1272 N N . GLU A 1 154 ? -19.700 -6.224 46.484 1.00 32.59 154 GLU A N 1
ATOM 1273 C CA . GLU A 1 154 ? -18.755 -7.042 47.257 1.00 32.59 154 GLU A CA 1
ATOM 1274 C C . GLU A 1 154 ? -17.671 -7.847 46.508 1.00 32.59 154 GLU A C 1
ATOM 1276 O O . GLU A 1 154 ? -17.880 -8.938 45.979 1.00 32.59 154 GLU A O 1
ATOM 1281 N N . LYS A 1 155 ? -16.434 -7.341 46.604 1.00 35.72 155 LYS A N 1
ATOM 1282 C CA . LYS A 1 155 ? -15.216 -8.170 46.627 1.00 35.72 155 LYS A CA 1
ATOM 1283 C C . LYS A 1 155 ? -15.113 -8.871 47.994 1.00 35.72 155 LYS A C 1
ATOM 1285 O O . LYS A 1 155 ? -15.497 -8.262 48.991 1.00 35.72 155 LYS A O 1
ATOM 1290 N N . PRO A 1 156 ? -14.379 -9.991 48.093 1.00 32.97 156 PRO A N 1
ATOM 1291 C CA . PRO A 1 156 ? -13.417 -10.136 49.173 1.00 32.97 156 PRO A CA 1
ATOM 1292 C C . PRO A 1 156 ? -11.987 -10.088 48.629 1.00 32.97 156 PRO A C 1
ATOM 1294 O O . PRO A 1 156 ? -11.685 -10.526 47.518 1.00 32.97 156 PRO A O 1
ATOM 1297 N N . ALA A 1 157 ? -11.144 -9.449 49.428 1.00 31.89 157 ALA A N 1
ATOM 1298 C CA . ALA A 1 157 ? -9.742 -9.156 49.198 1.00 31.89 157 ALA A CA 1
ATOM 1299 C C . ALA A 1 157 ? -8.828 -10.311 49.638 1.00 31.89 157 ALA A C 1
ATOM 1301 O O . ALA A 1 157 ? -9.169 -11.008 50.588 1.00 31.89 157 ALA A O 1
ATOM 1302 N N . ASP A 1 158 ? -7.667 -10.436 48.985 1.00 26.33 158 ASP A N 1
ATOM 1303 C CA . ASP A 1 158 ? -6.360 -10.723 49.615 1.00 26.33 158 ASP A CA 1
ATOM 1304 C C . ASP A 1 158 ? -5.260 -10.437 48.559 1.00 26.33 158 ASP A C 1
ATOM 1306 O O . ASP A 1 158 ? -5.224 -11.073 47.508 1.00 26.33 158 ASP A O 1
ATOM 1310 N N . ASP A 1 159 ? -4.680 -9.235 48.520 1.00 33.34 159 ASP A N 1
ATOM 1311 C CA . ASP A 1 159 ? -3.451 -8.760 49.195 1.00 33.34 159 ASP A CA 1
ATOM 1312 C C . ASP A 1 159 ? -2.132 -9.230 48.540 1.00 33.34 159 ASP A C 1
ATOM 1314 O O . ASP A 1 159 ? -1.778 -10.405 48.577 1.00 33.34 159 ASP A O 1
ATOM 1318 N N . ALA A 1 160 ? -1.411 -8.287 47.904 1.00 30.38 160 ALA A N 1
ATOM 1319 C CA . ALA A 1 160 ? -0.025 -7.918 48.255 1.00 30.38 160 ALA A CA 1
ATOM 1320 C C . ALA A 1 160 ? 0.717 -7.135 47.135 1.00 30.38 160 ALA A C 1
ATOM 1322 O O . ALA A 1 160 ? 1.166 -7.719 46.156 1.00 30.38 160 ALA A O 1
ATOM 1323 N N . LYS A 1 161 ? 0.929 -5.823 47.395 1.00 30.38 161 LYS A N 1
ATOM 1324 C CA . LYS A 1 161 ? 2.132 -4.965 47.140 1.00 30.38 161 LYS A CA 1
ATOM 1325 C C . LYS A 1 161 ? 2.726 -4.844 45.710 1.00 30.38 161 LYS A C 1
ATOM 1327 O O . LYS A 1 161 ? 3.009 -5.840 45.075 1.00 30.38 161 LYS A O 1
ATOM 1332 N N . LYS A 1 162 ? 3.183 -3.690 45.189 1.00 34.00 162 LYS A N 1
ATOM 1333 C CA . LYS A 1 162 ? 3.208 -2.237 45.516 1.00 34.00 162 LYS A CA 1
ATOM 1334 C C . LYS A 1 162 ? 3.842 -1.510 44.270 1.00 34.00 162 LYS A C 1
ATOM 1336 O O . LYS A 1 162 ? 4.129 -2.199 43.297 1.00 34.00 162 LYS A O 1
ATOM 1341 N N . PRO A 1 163 ? 4.047 -0.176 44.254 1.00 43.81 163 PRO A N 1
ATOM 1342 C CA . PRO A 1 163 ? 3.394 0.812 43.381 1.00 43.81 163 PRO A CA 1
ATOM 1343 C C . PRO A 1 163 ? 4.252 1.307 42.189 1.00 43.81 163 PRO A C 1
ATOM 1345 O O . PRO A 1 163 ? 5.444 1.047 42.169 1.00 43.81 163 PRO A O 1
ATOM 1348 N N . GLU A 1 164 ? 3.657 2.058 41.251 1.00 29.17 164 GLU A N 1
ATOM 1349 C CA . GLU A 1 164 ? 4.236 3.256 40.596 1.00 29.17 164 GLU A CA 1
ATOM 1350 C C . GLU A 1 164 ? 3.147 3.976 39.773 1.00 29.17 164 GLU A C 1
ATOM 1352 O O . GLU A 1 164 ? 2.178 3.380 39.301 1.00 29.17 164 GLU A O 1
ATOM 1357 N N . GLU A 1 165 ? 3.269 5.296 39.731 1.00 32.22 165 GLU A N 1
ATOM 1358 C CA . GLU A 1 165 ? 2.214 6.286 39.551 1.00 32.22 165 GLU A CA 1
ATOM 1359 C C . GLU A 1 165 ? 1.755 6.481 38.098 1.00 32.22 165 GLU A C 1
ATOM 1361 O O . GLU A 1 165 ? 2.536 6.455 37.152 1.00 32.22 165 GLU A O 1
ATOM 1366 N N . GLY A 1 166 ? 0.463 6.773 37.923 1.00 30.89 166 GLY A N 1
ATOM 1367 C CA . GLY A 1 166 ? -0.078 7.237 36.647 1.00 30.89 166 GLY A CA 1
ATOM 1368 C C . GLY A 1 166 ? -1.599 7.184 36.608 1.00 30.89 166 GLY A C 1
ATOM 1369 O O . GLY A 1 166 ? -2.161 6.192 36.158 1.00 30.89 166 GLY A O 1
ATOM 1370 N N . LYS A 1 167 ? -2.245 8.246 37.111 1.00 36.75 167 LYS A N 1
ATOM 1371 C CA . LYS A 1 167 ? -3.685 8.576 37.031 1.00 36.75 167 LYS A CA 1
ATOM 1372 C C . LYS A 1 167 ? -4.499 7.685 36.071 1.00 36.75 167 LYS A C 1
ATOM 1374 O O . LYS A 1 167 ? -4.651 8.007 34.895 1.00 36.75 167 LYS A O 1
ATOM 1379 N N . LYS A 1 168 ? -5.083 6.601 36.583 1.00 36.75 168 LYS A N 1
ATOM 1380 C CA . LYS A 1 168 ? -6.246 5.967 35.958 1.00 36.75 168 LYS A CA 1
ATOM 1381 C C . LYS A 1 168 ? -7.464 6.447 36.719 1.00 36.75 168 LYS A C 1
ATOM 1383 O O . LYS A 1 168 ? -7.733 5.974 37.815 1.00 36.75 168 LYS A O 1
ATOM 1388 N N . GLU A 1 169 ? -8.161 7.411 36.132 1.00 41.59 169 GLU A N 1
ATOM 1389 C CA . GLU A 1 169 ? -9.576 7.604 36.422 1.00 41.59 169 GLU A CA 1
ATOM 1390 C C . GLU A 1 169 ? -10.242 6.228 36.305 1.00 41.59 169 GLU A C 1
ATOM 1392 O O . GLU A 1 169 ? -10.129 5.568 35.266 1.00 41.59 169 GLU A O 1
ATOM 1397 N N . GLU A 1 170 ? -10.844 5.756 37.394 1.00 45.56 170 GLU A N 1
ATOM 1398 C CA . GLU A 1 170 ? -11.678 4.561 37.408 1.00 45.56 170 GLU A CA 1
ATOM 1399 C C . GLU A 1 170 ? -12.870 4.833 36.495 1.00 45.56 170 GLU A C 1
ATOM 1401 O O . GLU A 1 170 ? -13.900 5.367 36.897 1.00 45.56 170 GLU A O 1
ATOM 1406 N N . GLN A 1 171 ? -12.694 4.548 35.207 1.00 49.62 171 GLN A N 1
ATOM 1407 C CA . GLN A 1 171 ? -13.785 4.640 34.262 1.00 49.62 171 GLN A CA 1
ATOM 1408 C C . GLN A 1 171 ? -14.819 3.579 34.659 1.00 49.62 171 GLN A C 1
ATOM 1410 O O . GLN A 1 171 ? -14.426 2.430 34.907 1.00 49.62 171 GLN A O 1
ATOM 1415 N N . PRO A 1 172 ? -16.121 3.927 34.699 1.00 54.94 172 PRO A N 1
ATOM 1416 C CA . PRO A 1 172 ? -17.176 2.938 34.889 1.00 54.94 172 PRO A CA 1
ATOM 1417 C C . PRO A 1 172 ? -16.964 1.817 33.873 1.00 54.94 172 PRO A C 1
ATOM 1419 O O . PRO A 1 172 ? -16.455 2.083 32.783 1.00 54.94 172 PRO A O 1
ATOM 1422 N N . GLN A 1 173 ? -17.283 0.569 34.228 1.00 61.75 173 GLN A N 1
ATOM 1423 C CA . GLN A 1 173 ? -17.067 -0.602 33.371 1.00 61.75 173 GLN A CA 1
ATOM 1424 C C . GLN A 1 173 ? -17.691 -0.379 31.982 1.00 61.75 173 GLN A C 1
ATOM 1426 O O . GLN A 1 173 ? -18.865 -0.661 31.755 1.00 61.75 173 GLN A O 1
ATOM 1431 N N . ARG A 1 174 ? -16.904 0.158 31.040 1.00 74.44 174 ARG A N 1
ATOM 1432 C CA . ARG A 1 174 ? -17.403 0.546 29.722 1.00 74.44 174 ARG A CA 1
ATOM 1433 C C . ARG A 1 174 ? -17.785 -0.718 28.969 1.00 74.44 174 ARG A C 1
ATOM 1435 O O . ARG A 1 174 ? -16.984 -1.650 28.859 1.00 74.44 174 ARG A O 1
ATOM 1442 N N . LEU A 1 175 ? -19.008 -0.739 28.442 1.00 82.06 175 LEU A N 1
ATOM 1443 C CA . LEU A 1 175 ? -19.537 -1.879 27.694 1.00 82.06 175 LEU A CA 1
ATOM 1444 C C . LEU A 1 175 ? -18.683 -2.182 26.451 1.00 82.06 175 LEU A C 1
ATOM 1446 O O . LEU A 1 175 ? -18.450 -3.343 26.117 1.00 82.06 175 LEU A O 1
ATOM 1450 N N . LEU A 1 176 ? -18.181 -1.131 25.792 1.00 85.50 176 LEU A N 1
ATOM 1451 C CA . LEU A 1 176 ? -17.226 -1.210 24.691 1.00 85.50 176 LEU A CA 1
ATOM 1452 C C . LEU A 1 176 ? -15.821 -0.888 25.221 1.00 85.50 176 LEU A C 1
ATOM 1454 O O . LEU A 1 176 ? -15.572 0.203 25.727 1.00 85.50 176 LEU A O 1
ATOM 1458 N N . LYS A 1 177 ? -14.895 -1.845 25.107 1.00 85.25 177 LYS A N 1
ATOM 1459 C CA . LYS A 1 177 ? -13.497 -1.700 25.551 1.00 85.25 177 LYS A CA 1
ATOM 1460 C C . LYS A 1 177 ? -12.624 -0.984 24.523 1.00 85.25 177 LYS A C 1
ATOM 1462 O O . LYS A 1 177 ? -11.671 -0.312 24.902 1.00 85.25 177 LYS A O 1
ATOM 1467 N N . GLY A 1 178 ? -12.910 -1.158 23.233 1.00 88.69 178 GLY A N 1
ATOM 1468 C CA . GLY A 1 178 ? -12.129 -0.535 22.167 1.00 88.69 178 GLY A CA 1
ATOM 1469 C C . GLY A 1 178 ? -12.418 -1.088 20.776 1.00 88.69 178 GLY A C 1
ATOM 1470 O O . GLY A 1 178 ? -13.156 -2.061 20.615 1.00 88.69 178 GLY A O 1
ATOM 1471 N N . VAL A 1 179 ? -11.806 -0.456 19.776 1.00 92.56 179 VAL A N 1
ATOM 1472 C CA . VAL A 1 179 ? -11.875 -0.836 18.359 1.00 92.56 179 VAL A CA 1
ATOM 1473 C C . VAL A 1 179 ? -10.474 -1.210 17.895 1.00 92.56 179 VAL A C 1
ATOM 1475 O O . VAL A 1 179 ? -9.512 -0.509 18.200 1.00 92.56 179 VAL A O 1
ATOM 1478 N N . MET A 1 180 ? -10.355 -2.311 17.164 1.00 92.75 180 MET A N 1
ATOM 1479 C CA . MET A 1 180 ? -9.094 -2.785 16.608 1.00 92.75 180 MET A CA 1
ATOM 1480 C C . MET A 1 180 ? -9.201 -2.936 15.098 1.00 92.75 180 MET A C 1
ATOM 1482 O O . MET A 1 180 ? -10.160 -3.512 14.583 1.00 92.75 180 MET A O 1
ATOM 1486 N N . ARG A 1 181 ? -8.178 -2.462 14.389 1.00 94.19 181 ARG A N 1
ATOM 1487 C CA . ARG A 1 181 ? -7.993 -2.742 12.964 1.00 94.19 181 ARG A CA 1
ATOM 1488 C C . ARG A 1 181 ? -7.549 -4.190 12.806 1.00 94.19 181 ARG A C 1
ATOM 1490 O O . ARG A 1 181 ? -6.656 -4.634 13.525 1.00 94.19 181 ARG A O 1
ATOM 1497 N N . VAL A 1 182 ? -8.154 -4.922 11.872 1.00 93.56 182 VAL A N 1
ATOM 1498 C CA . VAL A 1 182 ? -7.822 -6.332 11.609 1.00 93.56 182 VAL A CA 1
ATOM 1499 C C . VAL A 1 182 ? -7.699 -6.617 10.112 1.00 93.56 182 VAL A C 1
ATOM 1501 O O . VAL A 1 182 ? -8.049 -5.796 9.266 1.00 93.56 182 VAL A O 1
ATOM 1504 N N . GLY A 1 183 ? -7.195 -7.804 9.777 1.00 90.31 183 GLY A N 1
ATOM 1505 C CA . GLY A 1 183 ? -7.073 -8.257 8.393 1.00 90.31 183 GLY A CA 1
ATOM 1506 C C . GLY A 1 183 ? -5.960 -7.542 7.625 1.00 90.31 183 GLY A C 1
ATOM 1507 O O . GLY A 1 183 ? -4.911 -7.222 8.186 1.00 90.31 183 GLY A O 1
ATOM 1508 N N . VAL A 1 184 ? -6.189 -7.318 6.332 1.00 91.12 184 VAL A N 1
ATOM 1509 C CA . VAL A 1 184 ? -5.223 -6.697 5.407 1.00 91.12 184 VAL A CA 1
ATOM 1510 C C . VAL A 1 184 ? -4.851 -5.268 5.807 1.00 91.12 184 VAL A C 1
ATOM 1512 O O . VAL A 1 184 ? -3.687 -4.894 5.695 1.00 91.12 184 VAL A O 1
ATOM 1515 N N . LEU A 1 185 ? -5.795 -4.516 6.387 1.00 89.06 185 LEU A N 1
ATOM 1516 C CA . LEU A 1 185 ? -5.571 -3.153 6.878 1.00 89.06 185 LEU A CA 1
ATOM 1517 C C . LEU A 1 185 ? -4.524 -3.118 7.998 1.00 89.06 185 LEU A C 1
ATOM 1519 O O . LEU A 1 185 ? -3.627 -2.283 7.985 1.00 89.06 185 LEU A O 1
ATOM 1523 N N . ALA A 1 186 ? -4.626 -4.033 8.964 1.00 90.44 186 ALA A N 1
ATOM 1524 C CA . ALA A 1 186 ? -3.699 -4.086 10.094 1.00 90.44 186 ALA A CA 1
ATOM 1525 C C . ALA A 1 186 ? -2.292 -4.535 9.683 1.00 90.44 186 ALA A C 1
ATOM 1527 O O . ALA A 1 186 ? -1.312 -4.147 10.309 1.00 90.44 186 ALA A O 1
ATOM 1528 N N . LYS A 1 187 ? -2.201 -5.362 8.637 1.00 90.56 187 LYS A N 1
ATOM 1529 C CA . LYS A 1 187 ? -0.935 -5.889 8.119 1.00 90.56 187 LYS A CA 1
ATOM 1530 C C . LYS A 1 187 ? -0.286 -4.983 7.068 1.00 90.56 187 LYS A C 1
ATOM 1532 O O . LYS A 1 187 ? 0.818 -5.288 6.640 1.00 90.56 187 LYS A O 1
ATOM 1537 N N . GLY A 1 188 ? -0.961 -3.913 6.637 1.00 88.81 188 GLY A N 1
ATOM 1538 C CA . GLY A 1 188 ? -0.486 -3.062 5.543 1.00 88.81 188 GLY A CA 1
ATOM 1539 C C . GLY A 1 188 ? -0.425 -3.789 4.196 1.00 88.81 188 GLY A C 1
ATOM 1540 O O . GLY A 1 188 ? 0.425 -3.476 3.375 1.00 88.81 188 GLY A O 1
ATOM 1541 N N . LEU A 1 189 ? -1.301 -4.776 3.982 1.00 91.06 189 LEU A N 1
ATOM 1542 C CA . LEU A 1 189 ? -1.348 -5.617 2.777 1.00 91.06 189 LEU A CA 1
ATOM 1543 C C . LEU A 1 189 ? -2.543 -5.268 1.880 1.00 91.06 189 LEU A C 1
ATOM 1545 O O . LEU A 1 189 ? -3.134 -6.154 1.270 1.00 91.06 189 LEU A O 1
ATOM 1549 N N . LEU A 1 190 ? -2.952 -4.000 1.870 1.00 91.31 190 LEU A N 1
ATOM 1550 C CA . LEU A 1 190 ? -3.997 -3.529 0.965 1.00 91.31 190 LEU A CA 1
ATOM 1551 C C . LEU A 1 190 ? -3.460 -3.514 -0.464 1.00 91.31 190 LEU A C 1
ATOM 1553 O O . LEU A 1 190 ? -2.333 -3.072 -0.686 1.00 91.31 190 LEU A O 1
ATOM 1557 N N . LEU A 1 191 ? -4.278 -3.964 -1.410 1.00 92.69 191 LEU A N 1
ATOM 1558 C CA . LEU A 1 191 ? -3.986 -3.932 -2.837 1.00 92.69 191 LEU A CA 1
ATOM 1559 C C . LEU A 1 191 ? -4.876 -2.915 -3.558 1.00 92.69 191 LEU A C 1
ATOM 1561 O O . LEU A 1 191 ? -5.938 -2.513 -3.078 1.00 92.69 191 LEU A O 1
ATOM 1565 N N . ALA A 1 192 ? -4.422 -2.471 -4.725 1.00 89.06 192 ALA A N 1
ATOM 1566 C CA . ALA A 1 192 ? -5.174 -1.573 -5.584 1.00 89.06 192 ALA A CA 1
ATOM 1567 C C . ALA A 1 192 ? -6.514 -2.218 -5.981 1.00 89.06 192 ALA A C 1
ATOM 1569 O O . ALA A 1 192 ? -6.548 -3.307 -6.553 1.00 89.06 192 ALA A O 1
ATOM 1570 N N . GLY A 1 193 ? -7.618 -1.527 -5.682 1.00 85.88 193 GLY A N 1
ATOM 1571 C CA . GLY A 1 193 ? -8.979 -2.023 -5.910 1.00 85.88 193 GLY A CA 1
ATOM 1572 C C . GLY A 1 193 ? -9.634 -2.703 -4.703 1.00 85.88 193 GLY A C 1
ATOM 1573 O O . GLY A 1 193 ? -10.814 -3.043 -4.785 1.00 85.88 193 GLY A O 1
ATOM 1574 N N . ASP A 1 194 ? -8.932 -2.858 -3.576 1.00 88.06 194 ASP A N 1
ATOM 1575 C CA . ASP A 1 194 ? -9.541 -3.361 -2.344 1.00 88.06 194 ASP A CA 1
ATOM 1576 C C . ASP A 1 194 ? -10.510 -2.329 -1.749 1.00 88.06 194 ASP A C 1
ATOM 1578 O O . ASP A 1 194 ? -10.114 -1.271 -1.260 1.00 88.06 194 ASP A O 1
ATOM 1582 N N . LEU A 1 195 ? -11.801 -2.665 -1.740 1.00 83.19 195 LEU A N 1
ATOM 1583 C CA . LEU A 1 195 ? -12.869 -1.822 -1.178 1.00 83.19 195 LEU A CA 1
ATOM 1584 C C . LEU A 1 195 ? -13.302 -2.254 0.231 1.00 83.19 195 LEU A C 1
ATOM 1586 O O . LEU A 1 195 ? -14.212 -1.669 0.817 1.00 83.19 195 LEU A O 1
ATOM 1590 N N . THR A 1 196 ? -12.689 -3.304 0.777 1.00 86.81 1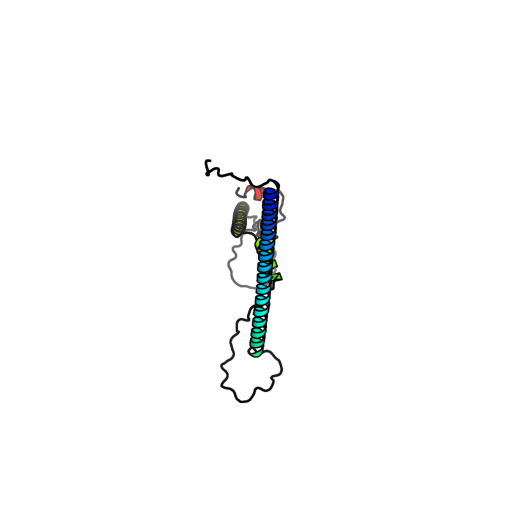96 THR A N 1
ATOM 1591 C CA . THR A 1 196 ? -13.113 -3.923 2.036 1.00 86.81 196 THR A CA 1
ATOM 1592 C C . THR A 1 196 ? -12.078 -3.732 3.130 1.00 86.81 196 THR A C 1
ATOM 1594 O O . THR A 1 196 ? -10.920 -4.113 2.972 1.00 86.81 196 THR A O 1
ATOM 1597 N N . VAL A 1 197 ? -12.513 -3.232 4.286 1.00 89.94 197 VAL A N 1
ATOM 1598 C CA . VAL A 1 197 ? -11.682 -3.131 5.491 1.00 89.94 197 VAL A CA 1
ATOM 1599 C C . VAL A 1 197 ? -12.354 -3.804 6.679 1.00 89.94 197 VAL A C 1
ATOM 1601 O O . VAL A 1 197 ? -13.579 -3.838 6.783 1.00 89.94 197 VAL A O 1
ATOM 1604 N N . GLY A 1 198 ? -11.539 -4.351 7.581 1.00 90.25 198 GLY A N 1
ATOM 1605 C CA . GLY A 1 198 ? -12.002 -5.040 8.780 1.00 90.25 198 GLY A CA 1
ATOM 1606 C C . GLY A 1 198 ? -11.692 -4.249 10.045 1.00 90.25 198 GLY A C 1
ATOM 1607 O O . GLY A 1 198 ? -10.538 -3.899 10.305 1.00 90.25 198 GLY A O 1
ATOM 1608 N N . LEU A 1 199 ? -12.718 -4.030 10.863 1.00 93.19 199 LEU A N 1
ATOM 1609 C CA . LEU A 1 199 ? -12.604 -3.508 12.221 1.00 93.19 199 LEU A CA 1
ATOM 1610 C C . LEU A 1 199 ? -13.305 -4.470 13.181 1.00 93.19 199 LEU A C 1
ATOM 1612 O O . LEU A 1 199 ? -14.369 -5.002 12.870 1.00 93.19 199 LEU A O 1
ATOM 1616 N N . VAL A 1 200 ? -12.714 -4.683 14.352 1.00 93.19 200 VAL A N 1
ATOM 1617 C CA . VAL A 1 200 ? -13.292 -5.494 15.428 1.00 93.19 200 VAL A CA 1
ATOM 1618 C C . VAL A 1 200 ? -13.562 -4.602 16.622 1.00 93.19 200 VAL A C 1
ATOM 1620 O O . VAL A 1 200 ? -12.678 -3.887 17.089 1.00 93.19 200 VAL A O 1
ATOM 1623 N N . VAL A 1 201 ? -14.786 -4.671 17.136 1.00 91.81 201 VAL A N 1
ATOM 1624 C CA . VAL A 1 201 ? -15.189 -3.983 18.362 1.00 91.81 201 VAL A CA 1
ATOM 1625 C C . VAL A 1 201 ? -15.127 -4.971 19.520 1.00 91.81 201 VAL A C 1
ATOM 1627 O O . VAL A 1 201 ? -15.745 -6.035 19.479 1.00 91.81 201 VAL A O 1
ATOM 1630 N N . MET A 1 202 ? -14.383 -4.617 20.562 1.00 90.88 202 MET A N 1
ATOM 1631 C CA . MET A 1 202 ? -14.261 -5.410 21.780 1.00 90.88 202 MET A CA 1
ATOM 1632 C C . MET A 1 202 ? -15.310 -4.970 22.798 1.00 90.88 202 MET A C 1
ATOM 1634 O O . MET A 1 202 ? -15.395 -3.788 23.133 1.00 90.88 202 MET A O 1
ATOM 1638 N N . CYS A 1 203 ? -16.069 -5.927 23.327 1.00 89.19 203 CYS A N 1
ATOM 1639 C CA . CYS A 1 203 ? -17.053 -5.702 24.386 1.00 89.19 203 CYS A CA 1
ATOM 1640 C C . CYS A 1 203 ? -16.548 -6.274 25.722 1.00 89.19 203 CYS A C 1
ATOM 1642 O O . CYS A 1 203 ? -15.740 -7.206 25.739 1.00 89.19 203 CYS A O 1
ATOM 1644 N N . SER A 1 204 ? -16.987 -5.710 26.849 1.00 86.50 204 SER A N 1
ATOM 1645 C CA . SER A 1 204 ? -16.694 -6.243 28.188 1.00 86.50 204 SER A CA 1
ATOM 1646 C C . SER A 1 204 ? -17.489 -7.516 28.495 1.00 86.50 204 SER A C 1
ATOM 1648 O O . SER A 1 204 ? -16.940 -8.437 29.097 1.00 86.50 204 SER A O 1
ATOM 1650 N N . GLU A 1 205 ? -18.735 -7.580 28.027 1.00 83.19 205 GLU A N 1
ATOM 1651 C CA . GLU A 1 205 ? -19.647 -8.719 28.148 1.00 83.19 205 GLU A CA 1
ATOM 1652 C C . GLU A 1 205 ? -19.897 -9.397 26.791 1.00 83.19 205 GLU A C 1
ATOM 1654 O O . GLU A 1 205 ? -19.562 -8.861 25.729 1.00 83.19 205 GLU A O 1
ATOM 1659 N N . LYS A 1 206 ? -20.508 -10.591 26.808 1.00 87.31 206 LYS A N 1
ATOM 1660 C CA . LYS A 1 206 ? -20.855 -11.330 25.586 1.00 87.31 206 LYS A CA 1
ATOM 1661 C C . LYS A 1 206 ? -21.814 -10.489 24.725 1.00 87.31 206 LYS A C 1
ATOM 1663 O O . LYS A 1 206 ? -22.931 -10.218 25.169 1.00 87.31 206 LYS A O 1
ATOM 1668 N N . PRO A 1 207 ? -21.435 -10.116 23.488 1.00 84.12 207 PRO A N 1
ATOM 1669 C CA . PRO A 1 207 ? -22.276 -9.266 22.657 1.00 84.12 207 PRO A CA 1
ATOM 1670 C C . PRO A 1 207 ? -23.575 -9.992 22.285 1.00 84.12 207 PRO A C 1
ATOM 1672 O O . PRO A 1 207 ? -23.564 -11.100 21.746 1.00 84.12 207 PRO A O 1
ATOM 1675 N N . GLY A 1 208 ? -24.708 -9.357 22.588 1.00 87.50 208 GLY A N 1
ATOM 1676 C CA . GLY A 1 208 ? -26.043 -9.804 22.190 1.00 87.50 208 GLY A CA 1
ATOM 1677 C C . GLY A 1 208 ? -26.548 -9.086 20.934 1.00 87.50 208 GLY A C 1
ATOM 1678 O O . GLY A 1 208 ? -26.055 -8.018 20.569 1.00 87.50 208 GLY A O 1
ATOM 1679 N N . ARG A 1 209 ? -27.593 -9.630 20.290 1.00 88.62 209 ARG A N 1
ATOM 1680 C CA . ARG A 1 209 ? -28.243 -8.995 19.119 1.00 88.62 209 ARG A CA 1
ATOM 1681 C C . ARG A 1 209 ? -28.767 -7.585 19.426 1.00 88.62 209 ARG A C 1
ATOM 1683 O O . ARG A 1 209 ? -28.735 -6.716 18.563 1.00 88.62 209 ARG A O 1
ATOM 1690 N N . THR A 1 210 ? -29.210 -7.355 20.661 1.00 86.06 210 THR A N 1
ATOM 1691 C CA . THR A 1 210 ? -29.694 -6.056 21.152 1.00 86.06 210 THR A CA 1
ATOM 1692 C C . THR A 1 210 ? -28.588 -5.004 21.211 1.00 86.06 210 THR A C 1
ATOM 1694 O O . THR A 1 210 ? -28.818 -3.862 20.827 1.00 86.06 210 THR A O 1
ATOM 1697 N N . LEU A 1 211 ? -27.382 -5.388 21.640 1.00 85.00 211 LEU A N 1
ATOM 1698 C CA . LEU A 1 211 ? -26.212 -4.509 21.689 1.00 85.00 211 LEU A CA 1
ATOM 1699 C C . LEU A 1 211 ? -25.792 -4.093 20.278 1.00 85.00 211 LEU A C 1
ATOM 1701 O O . LEU A 1 211 ? -25.580 -2.911 20.028 1.00 85.00 211 LEU A O 1
ATOM 1705 N N . LEU A 1 212 ? -25.767 -5.041 19.337 1.00 88.06 212 LEU A N 1
ATOM 1706 C CA . LEU A 1 212 ? -25.451 -4.758 17.935 1.00 88.06 212 LEU A CA 1
ATOM 1707 C C . LEU A 1 212 ? -26.476 -3.798 17.312 1.00 88.06 212 LEU A C 1
ATOM 1709 O O . LEU A 1 212 ? -26.086 -2.821 16.681 1.00 88.06 212 LEU A O 1
ATOM 1713 N N . ALA A 1 213 ? -27.774 -4.018 17.550 1.00 87.56 213 ALA A N 1
ATOM 1714 C CA . ALA A 1 213 ? -28.826 -3.122 17.068 1.00 87.56 213 ALA A CA 1
ATOM 1715 C C . ALA A 1 213 ? -28.708 -1.701 17.650 1.00 87.56 213 ALA A C 1
ATOM 1717 O O . ALA A 1 213 ? -28.884 -0.728 16.921 1.00 87.56 213 ALA A O 1
ATOM 1718 N N . ARG A 1 214 ? -28.360 -1.568 18.940 1.00 85.75 214 ARG A N 1
ATOM 1719 C CA . ARG A 1 214 ? -28.112 -0.261 19.575 1.00 85.75 214 ARG A CA 1
ATOM 1720 C C . ARG A 1 214 ? -26.910 0.453 18.963 1.00 85.75 214 ARG A C 1
ATOM 1722 O O . ARG A 1 214 ? -27.017 1.626 18.628 1.00 85.75 214 ARG A O 1
ATOM 1729 N N . VAL A 1 215 ? -25.795 -0.253 18.773 1.00 88.00 215 VAL A N 1
ATOM 1730 C CA . VAL A 1 215 ? -24.594 0.312 18.137 1.00 88.00 215 VAL A CA 1
ATOM 1731 C C . VAL A 1 215 ? -24.895 0.746 16.701 1.00 88.00 215 VAL A C 1
ATOM 1733 O O . VAL A 1 215 ? -24.517 1.844 16.310 1.00 88.00 215 VAL A O 1
ATOM 1736 N N . ALA A 1 216 ? -25.635 -0.064 15.938 1.00 88.19 216 ALA A N 1
ATOM 1737 C CA . ALA A 1 216 ? -26.044 0.272 14.576 1.00 88.19 216 ALA A CA 1
ATOM 1738 C C . ALA A 1 216 ? -26.962 1.505 14.506 1.00 88.19 216 ALA A C 1
ATOM 1740 O O . ALA A 1 216 ? -26.856 2.285 13.567 1.00 88.19 216 ALA A O 1
ATOM 1741 N N . ALA A 1 217 ? -27.838 1.701 15.497 1.00 86.81 217 ALA A N 1
ATOM 1742 C CA . ALA A 1 217 ? -28.728 2.860 15.559 1.00 86.81 217 ALA A CA 1
ATOM 1743 C C . ALA A 1 217 ? -28.008 4.164 15.948 1.00 86.81 217 ALA A C 1
ATOM 1745 O O . ALA A 1 217 ? -28.443 5.240 15.547 1.00 86.81 217 ALA A O 1
ATOM 1746 N N . LEU A 1 218 ? -26.930 4.068 16.730 1.00 84.81 218 LEU A N 1
ATOM 1747 C CA . LEU A 1 218 ? -26.155 5.217 17.210 1.00 84.81 218 LEU A CA 1
ATOM 1748 C C . LEU A 1 218 ? -25.003 5.607 16.272 1.00 84.81 218 LEU A C 1
ATOM 1750 O O . LEU A 1 218 ? -24.378 6.649 16.473 1.00 84.81 218 LEU A O 1
ATOM 1754 N N . LEU A 1 219 ? -24.702 4.792 15.259 1.00 86.25 219 LEU A N 1
ATOM 1755 C CA . LEU A 1 219 ? -23.704 5.137 14.254 1.00 86.25 219 LEU A CA 1
ATOM 1756 C C . LEU A 1 219 ? -24.213 6.305 13.383 1.00 86.25 219 LEU A C 1
ATOM 1758 O O . LEU A 1 219 ? -25.330 6.241 12.863 1.00 86.25 219 LEU A O 1
ATOM 1762 N N . PRO A 1 220 ? -23.409 7.370 13.206 1.00 76.62 220 PRO A N 1
ATOM 1763 C CA . PRO A 1 220 ? -23.731 8.449 12.285 1.00 76.62 220 PRO A CA 1
ATOM 1764 C C . PRO A 1 220 ? -23.802 7.903 10.851 1.00 76.62 220 PRO A C 1
ATOM 1766 O O . PRO A 1 220 ? -23.011 7.033 10.477 1.00 76.62 220 PRO A O 1
ATOM 1769 N N . LYS A 1 221 ? -24.780 8.403 10.088 1.00 64.38 221 LYS A N 1
ATOM 1770 C CA . LYS A 1 221 ? -24.997 8.056 8.676 1.00 64.38 221 LYS A CA 1
ATOM 1771 C C . LYS A 1 221 ? -23.967 8.711 7.766 1.00 64.38 221 LYS A C 1
ATOM 1773 O O . LYS A 1 221 ? -23.605 9.875 8.047 1.00 64.38 221 LYS A O 1
#

InterPro domains:
  IPR006561 DZF domain [PS51703] (68-221)
  IPR043519 Nucleotidyltransferase superfamily [G3DSA:3.30.460.10] (115-221)
  IPR049401 DZF domain, N-terminal [PF07528] (100-211)

Sequence (221 aa):
GNPDLVVDIKPSLRQRKLQEERLRRQLKEDFWKREEDRWRAEMRMMEEEERLYWEERRRFEDEMDRCRFFGRGPGPMGPMPPWGPPMMGPPGPMPMPRRPDSVDDRHVMAKHSLIYPKEEDLGQVQRMVTNTEKALKLVSDSLAETADPKPEAEKPADDAKKPEEGKKEEQPQRLLKGVMRVGVLAKGLLLAGDLTVGLVVMCSEKPGRTLLARVAALLPK

Mean predicted aligned error: 18.2 Å

Solvent-accessible surface area (backbone atoms only — not comparable to full-atom values): 14063 Å² total; per-residue (Å²): 132,87,90,80,80,82,76,82,76,74,79,49,74,67,56,51,51,51,51,50,51,51,50,54,48,48,54,50,52,55,49,52,48,53,49,50,50,49,50,53,49,52,51,49,50,49,53,51,53,52,48,49,50,56,51,49,41,50,50,49,51,53,51,47,51,48,46,58,73,78,61,75,78,99,64,87,80,71,86,76,76,98,79,75,80,84,80,76,72,86,79,68,88,70,80,75,81,75,81,72,77,48,74,66,52,52,53,50,50,55,50,46,62,69,44,42,49,52,71,68,57,54,52,51,52,51,49,52,52,53,49,52,53,52,39,53,47,53,41,40,51,54,54,42,67,72,51,70,83,78,78,89,81,80,84,86,88,85,90,83,89,85,90,87,89,76,92,70,78,84,67,72,88,44,59,54,72,48,76,41,70,32,69,45,68,59,70,70,62,63,42,54,86,68,88,79,81,46,74,47,75,42,56,69,59,85,86,46,75,66,56,53,52,50,53,62,69,56,46,81,131

Radius of gyration: 39.22 Å; Cα contacts (8 Å, |Δi|>4): 91; chains: 1; bounding box: 87×35×141 Å

pLDDT: mean 74.2, std 19.66, range [26.33, 94.88]

Foldseek 3Di:
DDPDDDDPPDPDPVVVVVVVVVVVVVVVVVVVVVVVVVVVVVVVVVVVVVVVLVVVQVVLVVQVVVCVVLVDDDDDDDDDDPDDDDDDDRDDPDPRDDHDQDPVNVVVVVVCVVFAADPVVVVVVVVVVVLQQVLLVVLQVVQLVVPDDDDDDDDDDDDDDDDDDDDDDPRGQGQWPGKDWDDCVVVVNDTYPDPDTDMDIDGPDDDDPVNVVSSVVSGDD

Secondary structure (DSSP, 8-state):
---------PPPHHHHHHHHHHHHHHHHHHHHHHHHHHHHHHHHHHHHHHHHHHHHHHHHHHHHHHHHHHS--SS--PPPPS-----PPPPP---PPPPPPPHHHHHHHHHHHHHSPPHHHHHHHHHHHHHHHHHHHHHHHHHHHSSPPPP-----------------------SEEEEEEETHHHHT---TT----EEEEEESSPPPHHHHHHHHHHS--

Organism: Amblyomma parvum (NCBI:txid251391)